Protein AF-A0A2R6F4B1-F1 (afdb_monomer_lite)

Radius of gyration: 24.66 Å; chains: 1; bounding box: 76×84×44 Å

pLDDT: mean 74.33, std 26.89, range [22.72, 98.62]

Secondary structure (DSSP, 8-state):
-EEEE--HHHHHHH--TTEEEEEE-TTTHHHHHHHHHHTT-SEEEEE-TTTTTTS-TTSEEEEEETTEEPTT-SB-S-HHHHHHTGGGTTT-EEEEE-SSHHHHHHHTTTSSEEEE--GGGHHHHHHHHHHHS-TT-EEEEEE--BTTB--HHHHHHHHHHHHHHHHHHT------S-HHHHHHHH--S-------------------------HHHH-SPPPHHHHHHHSHHHHHHHHTT-HHHHHHHTSSS-----EEEETTEEEE-----------------------------------TTSTT--TTSTTSTTHHHHHHHHHHSS--

Foldseek 3Di:
DAFEEDALQRLLVDAALLAEEAEFPLLFQLVQLLLLQQLAAQWEFEDEDCRVVPDDLPAAEEEDDLLDTDPSHPYYRFSVVCVVPSVVRHHGYYYYYYHQRVVSCVSNVRYSWYWYDFLQQLVLQLCCCQPPRPPPHYYYYYQR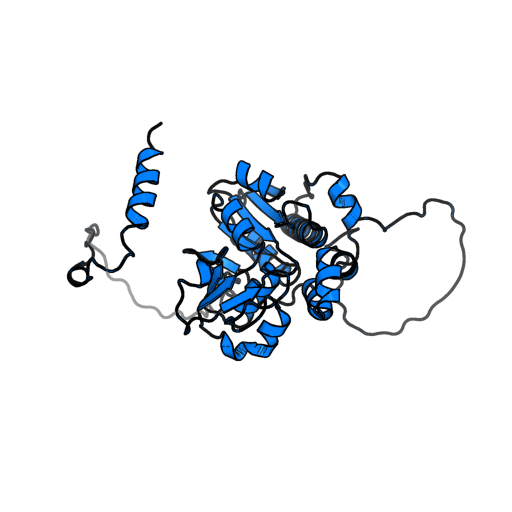ADPSHHWLLSLLRSLLSSLLNCVVVVHDDPYPDPPVSVCLFQPDDDPDPDDDDDDDDDDDDDDDDDDDPPDVRRDSTDQSLVSLCPIPSNVSNVVVVNVVRSNVSSHHHNGNFMFIDDPNITHGPGPPPDPPDPDDDDDDDDDDDDDDDDDDDDDDDDCPVVPPDDPPPPPPVVVVVVVVVVVVPPPD

Sequence (332 aa):
MDVTVRSATDAAETLTENDCAVVIDALRASATAIALLEVGAKGVIPVAGDGADRFGEDVLKVGEHHGERIAGFDLGNSPTEVRERADLFENEDVVLRTTNGTRCVERVDSAGTIVMGSLLNAKALVETCRDRLPAESRVVFVPAGRRGDRAPEDTYTAVALARRLQAALGDPVTASAPESDMAEAITDASTTTTAAPAAGATSSESPAAHGGDTSAETGDLRPAEEVFVESDTGRFLASKNWSEDVRFCAQENVFEAVPVLEDGRFVDGRPTTRSATAGADGAGGTAAESPDSTEPTEREPDTSHLDDVDPSCGCVGVWEHLSEQRSASGDR

Structure (mmCIF, N/CA/C/O backbone):
data_AF-A0A2R6F4B1-F1
#
_entry.id   AF-A0A2R6F4B1-F1
#
loop_
_atom_site.group_PDB
_atom_site.id
_atom_site.type_symbol
_atom_site.label_atom_id
_atom_site.label_alt_id
_atom_site.label_comp_id
_atom_site.label_asym_id
_atom_site.label_entity_id
_atom_site.label_seq_id
_atom_site.pdbx_PDB_ins_code
_atom_site.Cartn_x
_atom_site.Cartn_y
_atom_site.Cartn_z
_atom_site.occupancy
_atom_site.B_iso_or_equiv
_atom_site.auth_seq_id
_atom_site.auth_comp_id
_atom_site.auth_asym_id
_atom_site.auth_atom_id
_atom_site.pdbx_PDB_model_num
ATOM 1 N N . MET A 1 1 ? -11.548 3.595 18.867 1.00 87.75 1 MET A N 1
ATOM 2 C CA . MET A 1 1 ? -10.617 2.667 18.191 1.00 87.75 1 MET A CA 1
ATOM 3 C C . MET A 1 1 ? -9.263 2.829 18.841 1.00 87.75 1 MET A C 1
ATOM 5 O O . MET A 1 1 ? -8.898 3.958 19.142 1.00 87.75 1 MET A O 1
ATOM 9 N N . ASP A 1 2 ? -8.530 1.742 19.063 1.00 91.00 2 ASP A N 1
ATOM 10 C CA . ASP A 1 2 ? -7.130 1.819 19.500 1.00 91.00 2 ASP A CA 1
ATOM 11 C C . ASP A 1 2 ? -6.227 1.971 18.270 1.00 91.00 2 ASP A C 1
ATOM 13 O O . ASP A 1 2 ? -6.336 1.186 17.334 1.00 91.00 2 ASP A O 1
ATOM 17 N N . VAL A 1 3 ? -5.360 2.983 18.236 1.00 93.50 3 VAL A N 1
ATOM 18 C CA . VAL A 1 3 ? -4.510 3.282 17.074 1.00 93.50 3 VAL A CA 1
ATOM 19 C C . VAL A 1 3 ? -3.048 3.249 17.488 1.00 93.50 3 VAL A C 1
ATOM 21 O O . VAL A 1 3 ? -2.606 4.067 18.296 1.00 93.50 3 VAL A O 1
ATOM 24 N N . THR A 1 4 ? -2.278 2.332 16.899 1.00 92.88 4 THR A N 1
ATOM 25 C 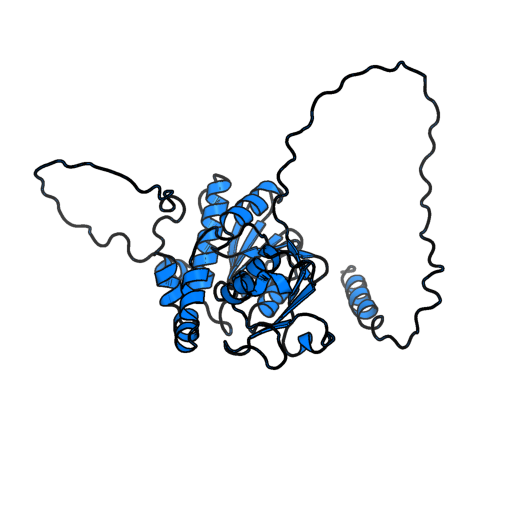CA . THR A 1 4 ? -0.862 2.131 17.238 1.00 92.88 4 THR A CA 1
ATOM 26 C C . THR A 1 4 ? 0.020 2.001 16.001 1.00 92.88 4 THR A C 1
ATOM 28 O O . THR A 1 4 ? -0.436 1.605 14.933 1.00 92.88 4 THR A O 1
ATOM 31 N N . VAL A 1 5 ? 1.307 2.318 16.155 1.00 92.75 5 VAL A N 1
ATOM 32 C CA . VAL A 1 5 ? 2.358 2.018 15.171 1.00 92.75 5 VAL A CA 1
ATOM 33 C C . VAL A 1 5 ? 3.250 0.932 15.768 1.00 92.75 5 VAL A C 1
ATOM 35 O O . VAL A 1 5 ? 3.682 1.058 16.919 1.00 92.75 5 VAL A O 1
ATOM 38 N N . ARG A 1 6 ? 3.511 -0.142 15.018 1.00 90.69 6 ARG A N 1
ATOM 39 C CA . ARG A 1 6 ? 4.325 -1.287 15.460 1.00 90.69 6 ARG A CA 1
ATOM 40 C C . ARG A 1 6 ? 5.248 -1.740 14.342 1.00 90.69 6 ARG A C 1
ATOM 42 O O . ARG A 1 6 ? 4.839 -1.755 13.188 1.00 90.69 6 ARG A O 1
ATOM 49 N N . SER A 1 7 ? 6.471 -2.150 14.676 1.00 87.00 7 SER A N 1
ATOM 50 C CA . SER A 1 7 ? 7.327 -2.807 13.684 1.00 87.00 7 SER A CA 1
ATOM 51 C C . SER A 1 7 ? 6.651 -4.083 13.170 1.00 87.00 7 SER A C 1
ATOM 53 O O . SER A 1 7 ? 5.846 -4.685 13.881 1.00 87.00 7 SER A O 1
ATOM 55 N N . ALA A 1 8 ? 6.989 -4.533 11.960 1.00 83.19 8 ALA A N 1
ATOM 56 C CA . ALA A 1 8 ? 6.414 -5.763 11.414 1.00 83.19 8 ALA A CA 1
ATOM 57 C C . ALA A 1 8 ? 6.683 -7.002 12.291 1.00 83.19 8 ALA A C 1
ATOM 59 O O . ALA A 1 8 ? 5.872 -7.922 12.312 1.00 83.19 8 ALA A O 1
ATOM 60 N N . THR A 1 9 ? 7.794 -7.021 13.035 1.00 83.50 9 THR A N 1
ATOM 61 C CA . THR A 1 9 ? 8.100 -8.086 14.001 1.00 83.50 9 THR A CA 1
ATOM 62 C C . THR A 1 9 ? 7.182 -8.012 15.222 1.00 83.50 9 THR A C 1
ATOM 64 O O . THR A 1 9 ? 6.566 -9.012 15.568 1.00 83.50 9 THR A O 1
ATOM 67 N N . ASP A 1 10 ? 7.026 -6.834 15.835 1.00 85.25 10 ASP A N 1
ATOM 68 C CA . ASP A 1 10 ? 6.166 -6.674 17.022 1.00 85.25 10 ASP A CA 1
ATOM 69 C C . ASP A 1 10 ? 4.676 -6.846 16.678 1.00 85.25 10 ASP A C 1
ATOM 71 O O . ASP A 1 10 ? 3.871 -7.297 17.496 1.00 85.25 10 ASP A O 1
ATOM 75 N N . ALA A 1 11 ? 4.283 -6.459 15.462 1.00 85.31 11 ALA A N 1
ATOM 76 C CA . ALA A 1 11 ? 2.929 -6.647 14.962 1.00 85.31 11 ALA A CA 1
ATOM 77 C C . ALA A 1 11 ? 2.597 -8.143 14.846 1.00 85.31 11 ALA A C 1
ATOM 79 O O . ALA A 1 11 ? 1.562 -8.565 15.355 1.00 85.31 11 ALA A O 1
ATOM 80 N N . ALA A 1 12 ? 3.501 -8.950 14.279 1.00 85.31 12 ALA A N 1
ATOM 81 C CA . ALA A 1 12 ? 3.310 -10.394 14.124 1.0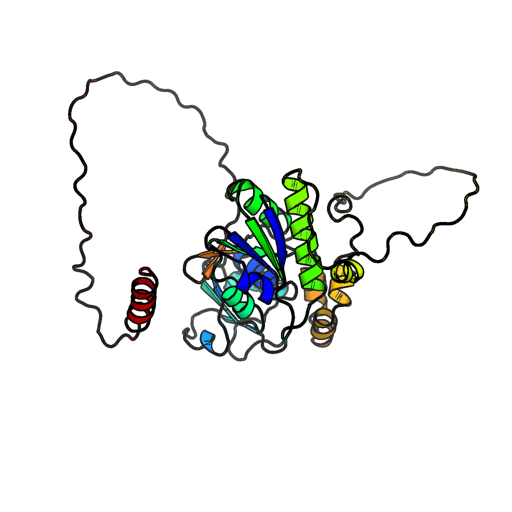0 85.31 12 ALA A CA 1
ATOM 82 C C . ALA A 1 12 ? 3.068 -11.129 15.456 1.00 85.31 12 ALA A C 1
ATOM 84 O O . ALA A 1 12 ? 2.374 -12.137 15.490 1.00 85.31 12 ALA A O 1
ATOM 85 N N . GLU A 1 13 ? 3.614 -10.623 16.564 1.00 87.38 13 GLU A N 1
ATOM 86 C CA . GLU A 1 13 ? 3.442 -11.227 17.892 1.00 87.38 13 GLU A CA 1
ATOM 87 C C . GLU A 1 13 ? 2.149 -10.798 18.606 1.00 87.38 13 GLU A C 1
ATOM 89 O O . GLU A 1 13 ? 1.781 -11.392 19.620 1.00 87.38 13 GLU A O 1
ATOM 94 N N . THR A 1 14 ? 1.473 -9.747 18.127 1.00 89.56 14 THR A N 1
ATOM 95 C CA . THR A 1 14 ? 0.367 -9.100 18.860 1.00 89.56 14 THR A CA 1
ATOM 96 C C . THR A 1 14 ? -0.923 -8.937 18.067 1.00 89.56 14 THR A C 1
ATOM 98 O O . THR A 1 14 ? -1.927 -8.536 18.658 1.00 89.56 14 THR A O 1
ATOM 101 N N . LEU A 1 15 ? -0.902 -9.171 16.755 1.00 93.69 15 LEU A N 1
ATOM 102 C CA . LEU A 1 15 ? -2.085 -9.102 15.904 1.00 93.69 15 LEU A CA 1
ATOM 103 C C . LEU A 1 15 ? -2.985 -10.324 16.101 1.00 93.69 15 LEU A C 1
ATOM 105 O O . LEU A 1 15 ? -2.524 -11.443 16.308 1.00 93.69 15 LEU A O 1
ATOM 109 N N . THR A 1 16 ? -4.284 -10.084 16.008 1.00 93.50 16 THR A N 1
ATOM 110 C CA . THR A 1 16 ? -5.353 -11.073 16.119 1.00 93.50 16 THR A CA 1
ATOM 111 C C . THR A 1 16 ? -6.400 -10.839 15.037 1.00 93.50 16 THR A C 1
ATOM 113 O O . THR A 1 16 ? -6.464 -9.770 14.431 1.00 93.50 16 THR A O 1
ATOM 116 N N . GLU A 1 17 ? -7.297 -11.804 14.853 1.00 93.00 17 GLU A N 1
ATOM 117 C CA . GLU A 1 17 ? -8.382 -11.749 13.865 1.00 93.00 17 GLU A CA 1
ATOM 118 C C . GLU A 1 17 ? -9.387 -10.599 14.083 1.00 93.00 17 GLU A C 1
ATOM 120 O O . GLU A 1 17 ? -10.247 -10.358 13.243 1.00 93.00 17 GLU A O 1
ATOM 125 N N . ASN A 1 18 ? -9.285 -9.868 15.197 1.00 91.38 18 ASN A N 1
ATOM 126 C CA . ASN A 1 18 ? -10.104 -8.688 15.491 1.00 91.38 18 ASN A CA 1
ATOM 127 C C . ASN A 1 18 ? -9.399 -7.362 15.148 1.00 91.38 18 ASN A C 1
ATOM 129 O O . ASN A 1 18 ? -9.999 -6.294 15.273 1.00 91.38 18 ASN A O 1
ATOM 133 N N . ASP A 1 19 ? -8.127 -7.417 14.748 1.00 95.69 19 ASP A N 1
ATOM 134 C CA . ASP A 1 19 ? -7.313 -6.247 14.443 1.00 95.69 19 ASP A CA 1
ATOM 135 C C . ASP A 1 19 ? -7.344 -5.903 12.945 1.00 95.69 19 ASP A C 1
ATOM 137 O O . ASP A 1 19 ? -7.466 -6.771 12.075 1.00 95.69 19 ASP A O 1
ATOM 141 N N . CYS A 1 20 ? -7.162 -4.616 12.647 1.00 96.94 20 CYS A N 1
ATOM 142 C CA . CYS A 1 20 ? -6.880 -4.117 11.306 1.00 96.94 20 CYS A CA 1
ATOM 143 C C . CYS A 1 20 ? -5.396 -3.749 11.192 1.00 96.94 20 CYS A C 1
ATOM 145 O O . CYS A 1 20 ? -4.914 -2.864 11.903 1.00 96.94 20 CYS A O 1
ATOM 147 N N . ALA A 1 21 ? -4.670 -4.403 10.289 1.00 97.12 21 ALA A N 1
ATOM 148 C CA . ALA A 1 21 ? -3.283 -4.093 9.975 1.00 97.12 21 ALA A CA 1
ATOM 149 C C . ALA A 1 21 ? -3.190 -3.214 8.721 1.00 97.12 21 ALA A C 1
ATOM 151 O O . ALA A 1 21 ? -3.665 -3.583 7.648 1.00 97.12 21 ALA A O 1
ATOM 152 N N . VAL A 1 22 ? -2.527 -2.064 8.841 1.00 97.38 22 VAL A N 1
ATOM 153 C CA . VAL A 1 22 ? -2.216 -1.166 7.723 1.00 97.38 22 VAL A CA 1
ATOM 154 C C . VAL A 1 22 ? -0.748 -1.361 7.346 1.00 97.38 22 VAL A C 1
ATOM 156 O O . VAL A 1 22 ? 0.145 -0.866 8.033 1.00 97.38 22 VAL A O 1
ATOM 159 N N . VAL A 1 23 ? -0.495 -2.075 6.254 1.00 95.88 23 VAL A N 1
ATOM 160 C CA . VAL A 1 23 ? 0.844 -2.345 5.710 1.00 95.88 23 VAL A CA 1
ATOM 161 C C . VAL A 1 23 ? 1.381 -1.123 4.969 1.00 95.88 23 VAL A C 1
ATOM 163 O O . VAL A 1 23 ? 0.694 -0.564 4.111 1.00 95.88 23 VAL A O 1
ATOM 166 N N . ILE A 1 24 ? 2.621 -0.728 5.278 1.00 95.69 24 ILE A N 1
ATOM 167 C CA . ILE A 1 24 ? 3.263 0.466 4.716 1.00 95.69 24 ILE A CA 1
ATOM 168 C C . ILE A 1 24 ? 4.674 0.137 4.231 1.00 95.69 24 ILE A C 1
ATOM 170 O O . ILE A 1 24 ? 5.593 -0.030 5.023 1.00 95.69 24 ILE A O 1
ATOM 174 N N . ASP A 1 25 ? 4.837 0.108 2.916 1.00 94.31 25 ASP A N 1
ATOM 175 C CA . ASP A 1 25 ? 6.105 0.093 2.185 1.00 94.31 25 ASP A CA 1
ATOM 176 C C . ASP A 1 25 ? 6.058 1.301 1.236 1.00 94.31 25 ASP A C 1
ATOM 178 O O . ASP A 1 25 ? 5.550 1.228 0.107 1.00 94.31 25 ASP A O 1
ATOM 182 N N . ALA A 1 26 ? 6.461 2.459 1.763 1.00 95.25 26 ALA A N 1
ATOM 183 C CA . ALA A 1 26 ? 6.265 3.760 1.134 1.00 95.25 26 ALA A CA 1
ATOM 184 C C . ALA A 1 26 ? 7.093 3.902 -0.153 1.00 95.25 26 ALA A C 1
ATOM 186 O O . ALA A 1 26 ? 6.645 4.538 -1.108 1.00 95.25 26 ALA A O 1
ATOM 187 N N . LEU A 1 27 ? 8.269 3.265 -0.199 1.00 94.38 27 LEU A N 1
ATOM 188 C CA . LEU A 1 27 ? 9.177 3.224 -1.346 1.00 94.38 27 LEU A CA 1
ATOM 189 C C . LEU A 1 27 ? 9.504 1.765 -1.722 1.00 94.38 27 LEU A C 1
ATOM 191 O O . LEU A 1 27 ? 10.538 1.220 -1.342 1.00 94.38 27 LEU A O 1
ATOM 195 N N . ARG A 1 28 ? 8.694 1.093 -2.546 1.00 93.75 28 ARG A N 1
ATOM 196 C CA . ARG A 1 28 ? 7.570 1.608 -3.364 1.00 93.75 28 ARG A CA 1
ATOM 197 C C . ARG A 1 28 ? 6.355 0.674 -3.376 1.00 93.75 28 ARG A C 1
ATOM 199 O O . ARG A 1 28 ? 5.419 0.922 -4.135 1.00 93.75 28 ARG A O 1
ATOM 206 N N . ALA A 1 29 ? 6.374 -0.436 -2.635 1.00 94.50 29 ALA A N 1
ATOM 207 C CA . ALA A 1 29 ? 5.424 -1.521 -2.891 1.00 94.50 29 ALA A CA 1
ATOM 208 C C . ALA A 1 29 ? 3.968 -1.112 -2.620 1.00 94.50 29 ALA A C 1
ATOM 210 O O . ALA A 1 29 ? 3.104 -1.382 -3.454 1.00 94.50 29 ALA A O 1
ATOM 211 N N . SER A 1 30 ? 3.695 -0.407 -1.516 1.00 96.06 30 SER A N 1
ATOM 212 C CA . SER A 1 30 ? 2.339 0.063 -1.210 1.00 96.06 30 SER A CA 1
ATOM 213 C C . SER A 1 30 ? 1.879 1.112 -2.217 1.00 96.06 30 SER A C 1
ATOM 215 O O . SER A 1 30 ? 0.775 1.004 -2.742 1.00 96.06 30 SER A O 1
ATOM 217 N N . ALA A 1 31 ? 2.743 2.069 -2.570 1.00 97.38 31 ALA A N 1
ATOM 218 C CA . ALA A 1 31 ? 2.442 3.078 -3.587 1.00 97.38 31 ALA A CA 1
ATOM 219 C C . ALA A 1 31 ? 2.083 2.452 -4.948 1.00 97.38 31 ALA A C 1
ATOM 221 O O . ALA A 1 31 ? 1.136 2.887 -5.600 1.00 97.38 31 ALA A O 1
ATOM 222 N N . THR A 1 32 ? 2.807 1.408 -5.357 1.00 97.75 32 THR A N 1
ATOM 223 C CA . THR A 1 32 ? 2.572 0.702 -6.626 1.00 97.75 32 THR A CA 1
ATOM 224 C C . THR A 1 32 ? 1.279 -0.110 -6.593 1.00 97.75 32 THR A C 1
ATOM 226 O O . THR A 1 32 ? 0.503 -0.044 -7.541 1.00 97.75 32 THR A O 1
ATOM 229 N N . ALA A 1 33 ? 0.993 -0.825 -5.499 1.00 97.38 33 ALA A N 1
ATOM 230 C CA . ALA A 1 33 ? -0.266 -1.558 -5.345 1.00 97.38 33 ALA A CA 1
ATOM 231 C C . ALA A 1 33 ? -1.489 -0.625 -5.379 1.00 97.38 33 ALA A C 1
ATOM 233 O O . ALA A 1 33 ? -2.476 -0.922 -6.048 1.00 97.38 33 ALA A O 1
ATOM 234 N N . ILE A 1 34 ? -1.399 0.528 -4.705 1.00 98.31 34 ILE A N 1
ATOM 235 C CA . ILE A 1 34 ? -2.437 1.566 -4.738 1.00 98.31 34 ILE A CA 1
ATOM 236 C C . ILE A 1 34 ? -2.606 2.098 -6.165 1.00 98.31 34 ILE A C 1
ATOM 238 O O . ILE A 1 34 ? -3.731 2.181 -6.645 1.00 98.31 34 ILE A O 1
ATOM 242 N N . ALA A 1 35 ? -1.508 2.411 -6.862 1.00 98.56 35 ALA A N 1
ATOM 243 C CA . ALA A 1 35 ? -1.559 2.900 -8.238 1.00 98.56 35 ALA A CA 1
ATOM 244 C C . ALA A 1 35 ? -2.226 1.897 -9.192 1.00 98.56 35 ALA A C 1
ATOM 246 O O . ALA A 1 35 ? -3.014 2.313 -10.034 1.00 98.56 35 ALA A O 1
ATOM 247 N N . LEU A 1 36 ? -1.945 0.595 -9.046 1.00 98.56 36 LEU A N 1
ATOM 248 C CA . LEU A 1 36 ? -2.549 -0.465 -9.862 1.00 98.56 36 LEU A CA 1
ATOM 249 C C . LEU A 1 36 ? -4.073 -0.498 -9.705 1.00 98.56 36 LEU A C 1
ATOM 251 O O . LEU A 1 36 ? -4.796 -0.509 -10.697 1.00 98.56 36 LEU A O 1
ATOM 255 N N . LEU A 1 37 ? -4.565 -0.467 -8.466 1.00 98.50 37 LEU A N 1
ATOM 256 C CA . LEU A 1 37 ? -6.005 -0.424 -8.205 1.00 98.50 37 LEU A CA 1
ATOM 257 C C . LEU A 1 37 ? -6.629 0.909 -8.637 1.00 98.50 37 LEU A C 1
ATOM 259 O O . LEU A 1 37 ? -7.748 0.927 -9.143 1.00 98.50 37 LEU A O 1
ATOM 263 N N . GLU A 1 38 ? -5.903 2.020 -8.502 1.00 98.38 38 GLU A N 1
ATOM 264 C CA . GLU A 1 38 ? -6.375 3.329 -8.956 1.00 98.38 38 GLU A CA 1
ATOM 265 C C . GLU A 1 38 ? -6.648 3.344 -10.464 1.00 98.38 38 GLU A C 1
ATOM 267 O O . GLU A 1 38 ? -7.681 3.859 -10.886 1.00 98.38 38 GLU A O 1
ATOM 272 N N . VAL A 1 39 ? -5.755 2.757 -11.269 1.00 98.19 39 VAL A N 1
ATOM 273 C CA . VAL A 1 39 ? -5.914 2.686 -12.733 1.00 98.19 39 VAL A CA 1
ATOM 274 C C . VAL A 1 39 ? -6.897 1.601 -13.191 1.00 98.19 39 VAL A C 1
ATOM 276 O O . VAL A 1 39 ? -7.088 1.425 -14.390 1.00 98.19 39 VAL A O 1
ATOM 279 N N . GLY A 1 40 ? -7.550 0.902 -12.258 1.00 97.69 40 GLY A N 1
ATOM 280 C CA . GLY A 1 40 ? -8.629 -0.037 -12.557 1.00 97.69 40 GLY A CA 1
ATOM 281 C C . GLY A 1 40 ? -8.224 -1.508 -12.607 1.00 97.69 40 GLY A C 1
ATOM 282 O O . GLY A 1 40 ? -8.990 -2.300 -13.156 1.00 97.69 40 GLY A O 1
ATOM 283 N N . ALA A 1 41 ? -7.076 -1.901 -12.038 1.00 98.31 41 ALA A N 1
ATOM 284 C CA . ALA A 1 41 ? -6.771 -3.319 -11.841 1.00 98.31 41 ALA A CA 1
ATOM 285 C C . ALA A 1 41 ? -7.883 -4.007 -11.044 1.00 98.31 41 ALA A C 1
ATOM 287 O O . ALA A 1 41 ? -8.342 -3.507 -10.015 1.00 98.31 41 ALA A O 1
ATOM 288 N N . LYS A 1 42 ? -8.297 -5.189 -11.506 1.00 97.50 42 LYS A N 1
ATOM 289 C CA . LYS A 1 42 ? -9.313 -6.012 -10.838 1.00 97.50 42 LYS A CA 1
ATOM 290 C C . LYS A 1 42 ? -8.814 -6.544 -9.496 1.00 97.50 42 LYS A C 1
ATOM 292 O O . LYS A 1 42 ? -9.610 -6.754 -8.581 1.00 97.50 42 LYS A O 1
ATOM 297 N N . GLY A 1 43 ? -7.513 -6.785 -9.386 1.00 97.50 43 GLY A N 1
ATOM 298 C CA . GLY A 1 43 ? -6.878 -7.208 -8.150 1.00 97.50 43 GLY A CA 1
ATOM 299 C C . GLY A 1 43 ? -5.361 -7.239 -8.266 1.00 97.50 43 GLY A C 1
ATOM 300 O O . GLY A 1 43 ? -4.808 -7.395 -9.352 1.00 97.50 43 GLY A O 1
ATOM 301 N N . VAL A 1 44 ? -4.681 -7.102 -7.131 1.00 97.50 44 VAL A N 1
ATOM 302 C CA . VAL A 1 44 ? -3.220 -7.170 -7.033 1.00 97.50 44 VAL A CA 1
ATOM 303 C C . VAL A 1 44 ? -2.835 -8.360 -6.165 1.00 97.50 44 VAL A C 1
ATOM 305 O O . VAL A 1 44 ? -3.135 -8.394 -4.976 1.00 97.50 44 VAL A O 1
ATOM 308 N N . ILE A 1 45 ? -2.161 -9.345 -6.747 1.00 95.31 45 ILE A N 1
ATOM 309 C CA . ILE A 1 45 ? -1.781 -10.597 -6.093 1.00 95.31 45 ILE A CA 1
ATOM 310 C C . ILE A 1 45 ? -0.335 -10.468 -5.595 1.00 95.31 45 ILE A C 1
ATOM 312 O O . ILE A 1 45 ? 0.593 -10.518 -6.410 1.00 95.31 45 ILE A O 1
ATOM 316 N N . PRO A 1 46 ? -0.096 -10.298 -4.283 1.00 93.56 46 PRO A N 1
ATOM 317 C CA . PRO A 1 46 ? 1.256 -10.207 -3.750 1.00 93.56 46 PRO A CA 1
ATOM 318 C C . PRO A 1 46 ? 1.930 -11.588 -3.768 1.00 93.56 46 PRO A C 1
ATOM 320 O O . PRO A 1 46 ? 1.374 -12.576 -3.290 1.00 93.56 46 PRO A O 1
ATOM 323 N N . VAL A 1 47 ? 3.154 -11.677 -4.295 1.00 90.69 47 VAL A N 1
ATOM 324 C CA . VAL A 1 47 ? 3.916 -12.940 -4.343 1.00 90.69 47 VAL A CA 1
ATOM 325 C C . VAL A 1 47 ? 5.349 -12.766 -3.853 1.00 90.69 47 VAL A C 1
ATOM 327 O O . VAL A 1 47 ? 5.984 -11.739 -4.087 1.00 90.69 47 VAL A O 1
ATOM 330 N N . ALA A 1 48 ? 5.872 -13.761 -3.138 1.00 85.25 48 ALA A N 1
ATOM 331 C CA . ALA A 1 48 ? 7.236 -13.767 -2.617 1.00 85.25 48 ALA A CA 1
ATOM 332 C C . ALA A 1 48 ? 8.161 -14.585 -3.526 1.00 85.25 48 ALA A C 1
ATOM 334 O O . ALA A 1 48 ? 7.722 -15.536 -4.166 1.00 85.25 48 ALA A O 1
ATOM 335 N N . GLY A 1 49 ? 9.453 -14.243 -3.546 1.00 82.50 49 GLY A N 1
ATOM 336 C CA . GLY A 1 49 ? 10.484 -15.074 -4.176 1.00 82.50 49 GLY A CA 1
ATOM 337 C C . GLY A 1 49 ? 10.256 -15.315 -5.672 1.00 82.50 49 GLY A C 1
ATOM 338 O O . GLY A 1 49 ? 10.218 -14.360 -6.453 1.00 82.50 49 GLY A O 1
ATOM 339 N N . ASP A 1 50 ? 10.163 -16.589 -6.035 1.00 82.12 50 ASP A N 1
ATOM 340 C CA . ASP A 1 50 ? 9.848 -17.153 -7.355 1.00 82.12 50 ASP A CA 1
ATOM 341 C C . ASP A 1 50 ? 8.342 -17.424 -7.537 1.00 82.12 50 ASP A C 1
ATOM 343 O O . ASP A 1 50 ? 7.904 -17.930 -8.563 1.00 82.12 50 ASP A O 1
ATOM 347 N N . GLY A 1 51 ? 7.504 -17.023 -6.580 1.00 83.50 51 GLY A N 1
ATOM 348 C CA . GLY A 1 51 ? 6.062 -17.245 -6.613 1.00 83.50 51 GLY A CA 1
ATOM 349 C C . GLY A 1 51 ? 5.321 -16.541 -7.753 1.00 83.50 51 GLY A C 1
ATOM 350 O O . GLY A 1 51 ? 4.111 -16.716 -7.849 1.00 83.50 51 GLY A O 1
ATOM 351 N N . ALA A 1 52 ? 5.987 -15.751 -8.596 1.00 88.06 52 ALA A N 1
ATOM 352 C CA . ALA A 1 52 ? 5.417 -15.247 -9.845 1.00 88.06 52 ALA A CA 1
ATOM 353 C C . ALA A 1 52 ? 5.447 -16.300 -10.971 1.00 88.06 52 ALA A C 1
ATOM 355 O O . ALA A 1 52 ? 4.616 -16.243 -11.873 1.00 88.06 52 ALA A O 1
ATOM 356 N N . ASP A 1 53 ? 6.339 -17.291 -10.886 1.00 88.12 53 ASP A N 1
ATOM 357 C CA . ASP A 1 53 ? 6.578 -18.297 -11.931 1.00 88.12 53 ASP A CA 1
ATOM 358 C C . ASP A 1 53 ? 5.430 -19.315 -12.041 1.00 88.12 53 ASP A C 1
ATOM 360 O O . ASP A 1 53 ? 5.309 -20.029 -13.034 1.00 88.12 53 ASP A O 1
ATOM 364 N N . ARG A 1 54 ? 4.543 -19.367 -11.035 1.00 91.31 54 ARG A N 1
ATOM 365 C CA . ARG A 1 54 ? 3.308 -20.173 -11.071 1.00 91.31 54 ARG A CA 1
ATOM 366 C C . ARG A 1 54 ? 2.214 -19.578 -11.962 1.00 91.31 54 ARG A C 1
ATOM 368 O O . ARG A 1 54 ? 1.207 -20.241 -12.192 1.00 91.31 54 ARG A O 1
ATOM 375 N N . PHE A 1 55 ? 2.372 -18.332 -12.406 1.00 92.38 55 PHE A N 1
ATOM 376 C CA . PHE A 1 55 ? 1.408 -17.650 -13.263 1.00 92.38 55 PHE A CA 1
ATOM 377 C C . PHE A 1 55 ? 1.854 -17.736 -14.722 1.00 92.38 55 PHE A C 1
ATOM 379 O O . PHE A 1 55 ? 3.031 -17.553 -15.030 1.00 92.38 55 PHE A O 1
ATOM 386 N N . GLY A 1 56 ? 0.900 -17.993 -15.621 1.00 90.06 56 GLY A N 1
ATOM 387 C CA . GLY A 1 56 ? 1.155 -18.052 -17.062 1.00 90.06 56 GLY A CA 1
ATOM 388 C C . GLY A 1 56 ? 1.705 -16.736 -17.619 1.00 90.06 56 GLY A C 1
ATOM 389 O O . GLY A 1 56 ? 1.620 -15.687 -16.976 1.00 90.06 56 GLY A O 1
ATOM 390 N N . GLU A 1 57 ? 2.277 -16.782 -18.821 1.00 87.44 57 GLU A N 1
ATOM 391 C CA . GLU A 1 57 ? 2.837 -15.596 -19.490 1.00 87.44 57 GLU A CA 1
ATOM 392 C C . GLU A 1 57 ? 1.777 -14.519 -19.766 1.00 87.44 57 GLU A C 1
ATOM 394 O O . GLU A 1 57 ? 2.108 -13.341 -19.728 1.00 87.44 57 GLU A O 1
ATOM 399 N N . ASP A 1 58 ? 0.511 -14.913 -19.928 1.00 88.94 58 ASP A N 1
ATOM 400 C CA . ASP A 1 58 ? -0.620 -14.010 -20.191 1.00 88.94 58 ASP A CA 1
ATOM 401 C C . ASP A 1 58 ? -1.076 -13.196 -18.964 1.00 88.94 58 ASP A C 1
ATOM 403 O O . ASP A 1 58 ? -1.914 -12.309 -19.090 1.00 88.94 58 ASP A O 1
ATOM 407 N N . VAL A 1 59 ? -0.553 -13.491 -17.767 1.00 94.56 59 VAL A N 1
ATOM 408 C CA . VAL A 1 59 ? -0.862 -12.733 -16.545 1.00 94.56 59 VAL A CA 1
ATOM 409 C C . VAL A 1 59 ? 0.140 -11.599 -16.385 1.00 94.56 59 VAL A C 1
ATOM 411 O O . VAL A 1 59 ? 1.350 -11.859 -16.362 1.00 94.56 59 VAL A O 1
ATOM 414 N N . LEU A 1 60 ? -0.368 -10.379 -16.186 1.00 97.62 60 LEU A N 1
ATOM 415 C CA . LEU A 1 60 ? 0.446 -9.188 -15.957 1.00 97.62 60 LEU A CA 1
ATOM 416 C C . LEU A 1 60 ? 1.275 -9.316 -14.679 1.00 97.62 60 LEU A C 1
ATOM 418 O O . LEU A 1 60 ? 0.768 -9.653 -13.605 1.00 97.62 60 LEU A O 1
ATOM 422 N N . LYS A 1 61 ? 2.566 -9.010 -14.790 1.00 97.44 61 LYS A N 1
ATOM 423 C CA . LYS A 1 61 ? 3.541 -9.086 -13.702 1.00 97.44 61 LYS A CA 1
ATOM 424 C C . LYS A 1 61 ? 4.230 -7.742 -13.529 1.00 97.44 61 LYS A C 1
ATOM 426 O O . LYS A 1 61 ? 4.887 -7.224 -14.430 1.00 97.44 61 LYS A O 1
ATOM 431 N N . VAL A 1 62 ? 4.129 -7.204 -12.323 1.00 97.12 62 VAL A N 1
ATOM 432 C CA . VAL A 1 62 ? 4.751 -5.949 -11.904 1.00 97.12 62 VAL A CA 1
ATOM 433 C C . VAL A 1 62 ? 5.670 -6.253 -10.734 1.00 97.12 62 VAL A C 1
ATOM 435 O O . VAL A 1 62 ? 5.316 -7.003 -9.823 1.00 97.12 62 VAL A O 1
ATOM 438 N N . GLY A 1 63 ? 6.896 -5.740 -10.748 1.00 94.56 63 GLY A N 1
ATOM 439 C CA . GLY A 1 63 ? 7.798 -6.091 -9.662 1.00 94.56 63 GLY A CA 1
ATOM 440 C C . GLY A 1 63 ? 9.249 -5.718 -9.829 1.00 94.56 63 GLY A C 1
ATOM 441 O O . GLY A 1 63 ? 9.719 -5.308 -10.890 1.00 94.56 63 GLY A O 1
ATOM 442 N N . GLU A 1 64 ? 9.976 -5.884 -8.731 1.00 93.00 64 GLU A N 1
ATOM 443 C CA . GLU A 1 64 ? 11.390 -5.558 -8.659 1.00 93.00 64 GLU A CA 1
ATOM 444 C C . GLU A 1 64 ? 12.216 -6.615 -7.930 1.00 93.00 64 GLU A C 1
ATOM 446 O O . GLU A 1 64 ? 11.735 -7.362 -7.069 1.00 93.00 64 GLU A O 1
ATOM 451 N N . HIS A 1 65 ? 13.499 -6.642 -8.274 1.00 89.94 65 HIS A N 1
ATOM 452 C CA . HIS A 1 65 ? 14.543 -7.249 -7.470 1.00 89.94 65 HIS A CA 1
ATOM 453 C C . HIS A 1 65 ? 15.727 -6.283 -7.381 1.00 89.94 65 HIS A C 1
ATOM 455 O O . HIS A 1 65 ? 16.396 -6.011 -8.376 1.00 89.94 65 HIS A O 1
ATOM 461 N N . HIS A 1 66 ? 15.993 -5.770 -6.177 1.00 85.44 66 HIS A N 1
ATOM 462 C CA . HIS A 1 66 ? 17.033 -4.765 -5.922 1.00 85.44 66 HIS A CA 1
ATOM 463 C C . HIS A 1 66 ? 16.846 -3.453 -6.705 1.00 85.44 66 HIS A C 1
ATOM 465 O O . HIS A 1 66 ? 17.811 -2.868 -7.197 1.00 85.44 66 HIS A O 1
ATOM 471 N N . GLY A 1 67 ? 15.608 -2.969 -6.784 1.00 84.38 67 GLY A N 1
ATOM 472 C CA . GLY A 1 67 ? 15.237 -1.708 -7.428 1.00 84.38 67 GLY A CA 1
ATOM 473 C C . GLY A 1 67 ? 15.138 -1.775 -8.952 1.00 84.38 67 GLY A C 1
ATOM 474 O O . GLY A 1 67 ? 14.771 -0.777 -9.566 1.00 84.38 67 GLY A O 1
ATOM 475 N N . GLU A 1 68 ? 15.435 -2.928 -9.549 1.00 88.81 68 GLU A N 1
ATOM 476 C CA . GLU A 1 68 ? 15.378 -3.165 -10.992 1.00 88.81 68 GLU A CA 1
ATOM 477 C C . GLU A 1 68 ? 14.160 -4.014 -11.345 1.00 88.81 68 GLU A C 1
ATOM 479 O O . GLU A 1 68 ? 13.792 -4.918 -10.589 1.00 88.81 68 GLU A O 1
ATOM 484 N N . ARG A 1 69 ? 13.570 -3.769 -12.519 1.00 94.81 69 ARG A N 1
ATOM 485 C CA . ARG A 1 69 ? 12.502 -4.618 -13.058 1.00 94.81 69 ARG A CA 1
ATOM 486 C C . ARG A 1 69 ? 13.007 -6.049 -13.258 1.00 94.81 69 ARG A C 1
ATOM 488 O O . ARG A 1 69 ? 14.109 -6.267 -13.764 1.00 94.81 69 ARG A O 1
ATOM 495 N N . ILE A 1 70 ? 12.181 -7.024 -12.894 1.00 94.12 70 ILE A N 1
ATOM 496 C CA . ILE A 1 70 ? 12.485 -8.446 -13.083 1.00 94.12 70 ILE A CA 1
ATOM 497 C C . ILE A 1 70 ? 12.395 -8.799 -14.575 1.00 94.12 70 ILE A C 1
ATOM 499 O O . ILE A 1 70 ? 11.519 -8.323 -15.294 1.00 94.12 70 ILE A O 1
ATOM 503 N N . ALA A 1 71 ? 13.320 -9.620 -15.073 1.00 92.88 71 ALA A N 1
ATOM 504 C CA . ALA A 1 71 ? 13.275 -10.069 -16.462 1.00 92.88 71 ALA A CA 1
ATOM 505 C C . ALA A 1 71 ? 11.987 -10.870 -16.728 1.00 92.88 71 ALA A C 1
ATOM 507 O O . ALA A 1 71 ? 11.652 -11.764 -15.959 1.00 92.88 71 ALA A O 1
ATOM 508 N N . GLY A 1 72 ? 11.283 -10.544 -17.815 1.00 92.69 72 GLY A N 1
ATOM 509 C CA . GLY A 1 72 ? 9.995 -11.161 -18.158 1.00 92.69 72 GLY A CA 1
ATOM 510 C C . GLY A 1 72 ? 8.775 -10.527 -17.480 1.00 92.69 72 GLY A C 1
ATOM 511 O O . GLY A 1 72 ? 7.665 -10.967 -17.741 1.00 92.69 72 GLY A O 1
ATOM 512 N N . PHE A 1 73 ? 8.961 -9.504 -16.639 1.00 96.19 73 PHE A N 1
ATOM 513 C CA . PHE A 1 73 ? 7.858 -8.727 -16.072 1.00 96.19 73 PHE A CA 1
ATOM 514 C C . PHE A 1 73 ? 7.502 -7.547 -16.979 1.00 96.19 73 PHE A C 1
ATOM 516 O O . PHE A 1 73 ? 8.378 -6.966 -17.631 1.00 96.19 73 PHE A O 1
ATOM 523 N N . ASP A 1 74 ? 6.230 -7.159 -16.961 1.00 97.25 74 ASP A N 1
ATOM 524 C CA . ASP A 1 74 ? 5.691 -6.064 -17.761 1.00 97.25 74 ASP A CA 1
ATOM 525 C C . ASP A 1 74 ? 6.257 -4.718 -17.299 1.00 97.25 74 ASP A C 1
ATOM 527 O O . ASP A 1 74 ? 6.861 -3.993 -18.098 1.00 97.25 74 ASP A O 1
ATOM 531 N N . LEU A 1 75 ? 6.171 -4.420 -15.995 1.00 97.12 75 LEU A N 1
ATOM 532 C CA . LEU A 1 75 ? 6.680 -3.183 -15.380 1.00 97.12 75 LEU A CA 1
ATOM 533 C C . LEU A 1 75 ? 7.531 -3.430 -14.127 1.00 97.12 75 LEU A C 1
ATOM 535 O O . LEU A 1 75 ? 7.511 -4.506 -13.522 1.00 97.12 75 LEU A O 1
ATOM 539 N N . GLY A 1 76 ? 8.303 -2.406 -13.749 1.00 96.00 76 GLY A N 1
ATOM 540 C CA . GLY A 1 76 ? 9.004 -2.360 -12.469 1.00 96.00 76 GLY A CA 1
ATOM 541 C C . GLY A 1 76 ? 8.064 -2.034 -11.304 1.00 96.00 76 GLY A C 1
ATOM 542 O O . GLY A 1 76 ? 6.864 -1.871 -11.473 1.00 96.00 76 GLY A O 1
ATOM 543 N N . ASN A 1 77 ? 8.608 -1.885 -10.097 1.00 95.81 77 ASN A N 1
ATOM 544 C CA . ASN A 1 77 ? 7.844 -1.447 -8.919 1.00 95.81 77 ASN A CA 1
ATOM 545 C C . ASN A 1 77 ? 7.709 0.092 -8.867 1.00 95.81 77 ASN A C 1
ATOM 547 O O . ASN A 1 77 ? 8.118 0.700 -7.879 1.00 95.81 77 ASN A O 1
ATOM 551 N N . SER A 1 78 ? 7.262 0.718 -9.962 1.00 97.25 78 SER A N 1
ATOM 552 C CA . SER A 1 78 ? 7.130 2.175 -10.094 1.00 97.25 78 SER A CA 1
ATOM 553 C C . SER A 1 78 ? 5.657 2.591 -10.189 1.00 97.25 78 SER A C 1
ATOM 555 O O . SER A 1 78 ? 4.981 2.219 -11.151 1.00 97.25 78 SER A O 1
ATOM 557 N N . PRO A 1 79 ? 5.137 3.396 -9.243 1.00 97.62 79 PRO A N 1
ATOM 558 C CA . PRO A 1 79 ? 3.763 3.884 -9.321 1.00 97.62 79 PRO A CA 1
ATOM 559 C C . PRO A 1 79 ? 3.556 4.893 -10.460 1.00 97.62 79 PRO A C 1
ATOM 561 O O . PRO A 1 79 ? 2.439 5.013 -10.960 1.00 97.62 79 PRO A O 1
ATOM 564 N N . THR A 1 80 ? 4.599 5.615 -10.887 1.00 97.88 80 THR A N 1
ATOM 565 C CA . THR A 1 80 ? 4.495 6.543 -12.024 1.00 97.88 80 THR A CA 1
ATOM 566 C C . THR A 1 80 ? 4.424 5.778 -13.345 1.00 97.88 80 THR A C 1
ATOM 568 O O . THR A 1 80 ? 3.518 6.052 -14.130 1.00 97.88 80 THR A O 1
ATOM 571 N N . GLU A 1 81 ? 5.248 4.738 -13.539 1.00 97.69 81 GLU A N 1
ATOM 572 C CA . GLU A 1 81 ? 5.156 3.863 -14.721 1.00 97.69 81 GLU A CA 1
ATOM 573 C C . GLU A 1 81 ? 3.777 3.196 -14.836 1.00 97.69 81 GLU A C 1
ATOM 575 O O . GLU A 1 81 ? 3.223 3.109 -15.932 1.00 97.69 81 GLU A O 1
ATOM 580 N N . VAL A 1 82 ? 3.192 2.750 -13.713 1.00 98.31 82 VAL A N 1
ATOM 581 C CA . VAL A 1 82 ? 1.830 2.182 -13.695 1.00 98.31 82 VAL A CA 1
ATOM 582 C C . VAL A 1 82 ? 0.808 3.184 -14.234 1.00 98.31 82 VAL A C 1
ATOM 584 O O . VAL A 1 82 ? -0.025 2.823 -15.062 1.00 98.31 82 VAL A O 1
ATOM 587 N N . ARG A 1 83 ? 0.890 4.455 -13.821 1.00 97.62 83 ARG A N 1
ATOM 588 C CA . ARG A 1 83 ? -0.013 5.513 -14.304 1.00 97.62 83 ARG A CA 1
ATOM 589 C C . ARG A 1 83 ? 0.182 5.820 -15.784 1.00 97.62 83 ARG A C 1
ATOM 591 O O . ARG A 1 83 ? -0.795 6.066 -16.485 1.00 97.62 83 ARG A O 1
ATOM 598 N N . GLU A 1 84 ? 1.423 5.827 -16.260 1.00 97.75 84 GLU A N 1
ATOM 599 C CA . GLU A 1 84 ? 1.735 6.05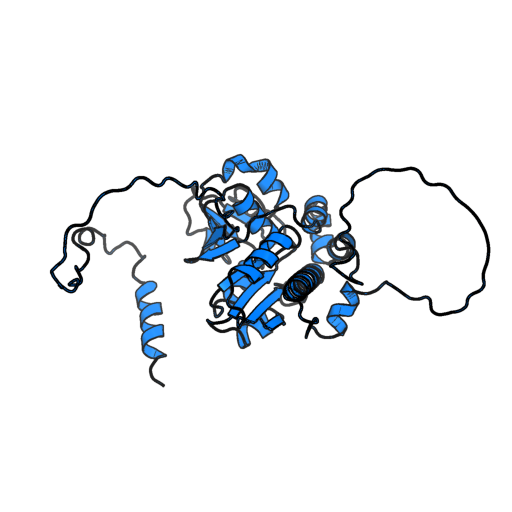8 -17.676 1.00 97.75 84 GLU A CA 1
ATOM 600 C C . GLU A 1 84 ? 1.221 4.935 -18.584 1.00 97.75 84 GLU A C 1
ATOM 602 O O . GLU A 1 84 ? 0.975 5.160 -19.769 1.00 97.75 84 GLU A O 1
ATOM 607 N N . ARG A 1 85 ? 1.050 3.734 -18.026 1.00 97.44 85 ARG A N 1
ATOM 608 C CA . ARG A 1 85 ? 0.614 2.515 -18.718 1.00 97.44 85 ARG A CA 1
ATOM 609 C C . ARG A 1 85 ? -0.731 2.004 -18.206 1.00 97.44 85 ARG A C 1
ATOM 611 O O . ARG A 1 85 ? -0.972 0.799 -18.207 1.00 97.44 85 ARG A O 1
ATOM 618 N N . ALA A 1 86 ? -1.591 2.919 -17.759 1.00 97.06 86 ALA A N 1
ATOM 619 C CA . ALA A 1 86 ? -2.891 2.611 -17.165 1.00 97.06 86 ALA A CA 1
ATOM 620 C C . ALA A 1 86 ? -3.755 1.688 -18.045 1.00 97.06 86 ALA A C 1
ATOM 622 O O . ALA A 1 86 ? -4.454 0.824 -17.527 1.00 97.06 86 ALA A O 1
ATOM 623 N N . ASP A 1 87 ? -3.649 1.826 -19.370 1.00 97.25 87 ASP A N 1
ATOM 624 C CA . ASP A 1 87 ? -4.366 1.027 -20.368 1.00 97.25 87 ASP A CA 1
ATOM 625 C C . ASP A 1 87 ? -4.091 -0.481 -20.281 1.00 97.25 87 ASP A C 1
ATOM 627 O O . ASP A 1 87 ? -4.916 -1.273 -20.727 1.00 97.25 87 ASP A O 1
ATOM 631 N N . LEU A 1 88 ? -2.957 -0.887 -19.703 1.00 96.44 88 LEU A N 1
ATOM 632 C CA . LEU A 1 88 ? -2.629 -2.299 -19.521 1.00 96.44 88 LEU A CA 1
ATOM 633 C C . LEU A 1 88 ? -3.460 -2.976 -18.434 1.00 96.44 88 LEU A C 1
ATOM 635 O O . LEU A 1 88 ? -3.622 -4.186 -18.484 1.00 96.44 88 LEU A O 1
ATOM 639 N N . PHE A 1 89 ? -3.900 -2.231 -17.422 1.00 97.69 89 PHE A N 1
ATOM 640 C CA . PHE A 1 89 ? -4.322 -2.817 -16.149 1.00 97.69 89 PHE A CA 1
ATOM 641 C C . PHE A 1 89 ? -5.835 -2.858 -15.962 1.00 97.69 89 PHE A C 1
ATOM 643 O O . PHE A 1 89 ? -6.307 -3.482 -15.018 1.00 97.69 89 PHE A O 1
ATOM 650 N N . GLU A 1 90 ? -6.605 -2.206 -16.831 1.00 96.62 90 GLU A N 1
ATOM 651 C CA . GLU A 1 90 ? -8.053 -2.105 -16.680 1.00 96.62 90 GLU A CA 1
ATOM 652 C C . GLU A 1 90 ? -8.720 -3.494 -16.649 1.00 96.62 90 GLU A C 1
ATOM 654 O O . GLU A 1 90 ? -8.691 -4.241 -17.622 1.00 96.62 90 GLU A O 1
ATOM 659 N N . ASN A 1 91 ? -9.371 -3.818 -15.527 1.00 96.69 91 ASN A N 1
ATOM 660 C CA . ASN A 1 91 ? -10.023 -5.099 -15.236 1.00 96.69 91 ASN A CA 1
ATOM 661 C C . ASN A 1 91 ? -9.104 -6.339 -15.224 1.00 96.69 91 ASN A C 1
ATOM 663 O O . ASN A 1 91 ? -9.610 -7.465 -15.204 1.00 96.69 91 ASN A O 1
ATOM 667 N N . GLU A 1 92 ? -7.787 -6.155 -15.141 1.00 97.62 92 GLU A N 1
ATOM 668 C CA . GLU A 1 92 ? -6.813 -7.251 -15.101 1.00 97.62 92 GLU A CA 1
ATOM 669 C C . GLU A 1 92 ? -6.401 -7.620 -13.668 1.00 97.62 92 GLU A C 1
ATOM 671 O O . GLU A 1 92 ? -6.320 -6.767 -12.777 1.00 97.62 92 GLU A O 1
ATOM 676 N N . ASP A 1 93 ? -6.132 -8.907 -13.431 1.00 96.50 93 ASP A N 1
ATOM 677 C CA . ASP A 1 93 ? -5.467 -9.371 -12.209 1.00 96.50 93 ASP A CA 1
ATOM 678 C C . ASP A 1 93 ? -3.941 -9.235 -12.394 1.00 96.50 93 ASP A C 1
ATOM 680 O O . ASP A 1 93 ? -3.372 -9.732 -13.366 1.00 96.50 93 ASP A O 1
ATOM 684 N N . VAL A 1 94 ? -3.266 -8.568 -11.454 1.00 97.94 94 VAL A N 1
ATOM 685 C CA . VAL A 1 94 ? -1.842 -8.217 -11.567 1.00 97.94 94 VAL A CA 1
ATOM 686 C C . VAL A 1 94 ? -1.034 -8.893 -10.473 1.00 97.94 94 VAL A C 1
ATOM 688 O O . VAL A 1 94 ? -1.279 -8.696 -9.286 1.00 97.94 94 VAL A O 1
ATOM 691 N N . VAL A 1 95 ? -0.011 -9.650 -10.851 1.00 96.94 95 VAL A N 1
ATOM 692 C CA . VAL A 1 95 ? 0.939 -10.232 -9.900 1.00 96.94 95 VAL A CA 1
ATOM 693 C C . VAL A 1 95 ? 1.963 -9.175 -9.503 1.00 96.94 95 VAL A C 1
ATOM 695 O O . VAL A 1 95 ? 2.715 -8.689 -10.346 1.00 96.94 95 VAL A O 1
ATOM 698 N N . LEU A 1 96 ? 2.027 -8.847 -8.212 1.00 95.88 96 LEU A N 1
ATOM 699 C CA . LEU A 1 96 ? 2.997 -7.909 -7.654 1.00 95.88 96 LEU A CA 1
ATOM 700 C C . LEU A 1 96 ? 4.077 -8.655 -6.868 1.00 95.88 96 LEU A C 1
ATOM 702 O O . LEU A 1 96 ? 3.820 -9.232 -5.809 1.00 95.88 96 LEU A O 1
ATOM 706 N N . ARG A 1 97 ? 5.315 -8.601 -7.362 1.00 92.88 97 ARG A N 1
ATOM 707 C CA . ARG A 1 97 ? 6.479 -9.220 -6.714 1.00 92.88 97 ARG A CA 1
ATOM 708 C C . ARG A 1 97 ? 7.465 -8.151 -6.270 1.00 92.88 97 ARG A C 1
ATOM 710 O O . ARG A 1 97 ? 8.145 -7.537 -7.090 1.00 92.88 97 ARG A O 1
ATOM 717 N N . THR A 1 98 ? 7.623 -7.980 -4.964 1.00 88.88 98 THR A N 1
ATOM 718 C CA . THR A 1 98 ? 8.609 -7.049 -4.396 1.00 88.88 98 THR A CA 1
ATOM 719 C C . THR A 1 98 ? 9.451 -7.733 -3.328 1.00 88.88 98 THR A C 1
ATOM 721 O O . THR A 1 98 ? 9.100 -8.790 -2.803 1.00 88.88 98 THR A O 1
ATOM 724 N N . THR A 1 99 ? 10.605 -7.149 -3.017 1.00 82.38 99 THR A N 1
ATOM 725 C CA . THR A 1 99 ? 11.532 -7.702 -2.022 1.00 82.38 99 THR A CA 1
ATOM 726 C C . THR A 1 99 ? 10.942 -7.681 -0.603 1.00 82.38 99 THR A C 1
ATOM 728 O O . THR A 1 99 ? 11.226 -8.580 0.193 1.00 82.38 99 THR A O 1
ATOM 731 N N . ASN A 1 100 ? 10.124 -6.670 -0.289 1.00 70.88 100 ASN A N 1
ATOM 732 C CA . ASN A 1 100 ? 9.635 -6.394 1.066 1.00 70.88 100 ASN A CA 1
ATOM 733 C C . ASN A 1 100 ? 8.106 -6.528 1.224 1.00 70.88 100 ASN A C 1
ATOM 735 O O . ASN A 1 100 ? 7.652 -6.885 2.309 1.00 70.88 100 ASN A O 1
ATOM 739 N N . GLY A 1 101 ? 7.312 -6.311 0.171 1.00 64.31 101 GLY A N 1
ATOM 740 C CA . GLY A 1 101 ? 5.852 -6.199 0.282 1.00 64.31 101 GLY A CA 1
ATOM 741 C C . GLY A 1 101 ? 5.170 -7.479 0.767 1.00 64.31 101 GLY A C 1
ATOM 742 O O . GLY A 1 101 ? 4.422 -7.452 1.740 1.00 64.31 101 GLY A O 1
ATOM 743 N N . THR A 1 102 ? 5.484 -8.628 0.167 1.00 66.94 102 THR A N 1
ATOM 744 C CA . THR A 1 102 ? 4.868 -9.920 0.533 1.00 66.94 102 THR A CA 1
ATOM 745 C C . THR A 1 102 ? 5.254 -10.357 1.941 1.00 66.94 102 THR A C 1
ATOM 747 O O . THR A 1 102 ? 4.427 -10.852 2.693 1.00 66.94 102 THR A O 1
ATOM 750 N N . ARG A 1 103 ? 6.498 -10.070 2.336 1.00 71.75 103 ARG A N 1
ATOM 751 C CA . ARG A 1 103 ? 7.007 -10.311 3.690 1.00 71.75 103 ARG A CA 1
ATOM 752 C C . ARG A 1 103 ? 6.244 -9.526 4.749 1.00 71.75 103 ARG A C 1
ATOM 754 O O . ARG A 1 103 ? 6.171 -9.985 5.886 1.00 71.75 103 ARG A O 1
ATOM 761 N N . CYS A 1 104 ? 5.757 -8.334 4.415 1.00 68.94 104 CYS A N 1
ATOM 762 C CA . CYS A 1 104 ? 4.967 -7.545 5.346 1.00 68.94 104 CYS A CA 1
ATOM 763 C C . CYS A 1 104 ? 3.557 -8.130 5.482 1.00 68.94 104 CYS A C 1
ATOM 765 O O . CYS A 1 104 ? 3.106 -8.317 6.603 1.00 68.94 104 CYS A O 1
ATOM 767 N N . VAL A 1 105 ? 2.927 -8.535 4.371 1.00 80.44 105 VAL A N 1
ATOM 768 C CA . VAL A 1 105 ? 1.610 -9.201 4.383 1.00 80.44 105 VAL A CA 1
ATOM 769 C C . VAL A 1 105 ? 1.647 -10.522 5.158 1.00 80.44 105 VAL A C 1
ATOM 771 O O . VAL A 1 105 ? 0.809 -10.735 6.022 1.00 80.44 105 VAL A O 1
ATOM 774 N N . GLU A 1 106 ? 2.658 -11.365 4.929 1.00 82.94 106 GLU A N 1
ATOM 775 C CA . GLU A 1 106 ? 2.855 -12.623 5.672 1.00 82.94 106 GLU A CA 1
ATOM 776 C C . GLU A 1 106 ? 3.029 -12.406 7.183 1.00 82.94 106 GLU A C 1
ATOM 778 O O . GLU A 1 106 ? 2.680 -13.272 7.971 1.00 82.94 106 GLU A O 1
ATOM 783 N N . ARG A 1 107 ? 3.578 -11.261 7.609 1.00 83.75 107 ARG A N 1
ATOM 784 C CA . ARG A 1 107 ? 3.773 -10.945 9.036 1.00 83.75 107 ARG A CA 1
ATOM 785 C C . ARG A 1 107 ? 2.509 -10.456 9.728 1.00 83.75 107 ARG A C 1
ATOM 787 O O . ARG A 1 107 ? 2.485 -10.403 10.952 1.00 83.75 107 ARG A O 1
ATOM 794 N N . VAL A 1 108 ? 1.505 -10.045 8.965 1.00 89.88 108 VAL A N 1
ATOM 795 C CA . VAL A 1 108 ? 0.250 -9.513 9.502 1.00 89.88 108 VAL A CA 1
ATOM 796 C C . VAL A 1 108 ? -0.938 -10.410 9.164 1.00 89.88 108 VAL A C 1
ATOM 798 O O . VAL A 1 108 ? -2.073 -9.983 9.323 1.00 89.88 108 VAL A O 1
ATOM 801 N N . ASP A 1 109 ? -0.684 -11.646 8.725 1.00 91.06 109 ASP A N 1
ATOM 802 C CA . ASP A 1 109 ? -1.690 -12.628 8.294 1.00 91.06 109 ASP A CA 1
ATOM 803 C C . ASP A 1 109 ? -2.717 -12.988 9.379 1.00 91.06 109 ASP A C 1
ATOM 805 O O . ASP A 1 109 ? -3.831 -13.410 9.078 1.00 91.06 109 ASP A O 1
ATOM 809 N N . SER A 1 110 ? -2.343 -12.781 10.639 1.00 93.12 110 SER A N 1
ATOM 810 C CA . SER A 1 110 ? -3.182 -13.000 11.809 1.00 93.12 110 SER A CA 1
ATOM 811 C C . SER A 1 110 ? -4.224 -11.892 12.000 1.00 93.12 110 SER A C 1
ATOM 813 O O . SER A 1 110 ? -5.152 -12.085 12.777 1.00 93.12 110 SER A O 1
ATOM 815 N N . ALA A 1 111 ? -4.095 -10.747 11.314 1.00 95.56 111 ALA A N 1
ATOM 816 C CA . ALA A 1 111 ? -5.073 -9.662 11.352 1.00 95.56 111 ALA A CA 1
ATOM 817 C C . ALA A 1 111 ? -6.343 -10.022 10.566 1.00 95.56 111 ALA A C 1
ATOM 819 O O . ALA A 1 111 ? -6.271 -10.526 9.447 1.00 95.56 111 ALA A O 1
ATOM 820 N N . GLY A 1 112 ? -7.517 -9.696 11.111 1.00 94.44 112 GLY A N 1
ATOM 821 C CA . GLY A 1 112 ? -8.794 -9.944 10.429 1.00 94.44 112 GLY A CA 1
ATOM 822 C C . GLY A 1 112 ? -9.040 -9.028 9.236 1.00 94.44 112 GLY A C 1
ATOM 823 O O . GLY A 1 112 ? -9.842 -9.334 8.357 1.00 94.44 112 GLY A O 1
ATOM 824 N N . THR A 1 113 ? -8.368 -7.880 9.193 1.00 95.75 113 THR A N 1
ATOM 825 C CA . THR A 1 113 ? -8.399 -6.962 8.055 1.00 95.75 113 THR A CA 1
ATOM 826 C C . THR A 1 113 ? -6.985 -6.496 7.756 1.00 95.75 113 THR A C 1
ATOM 828 O O . THR A 1 113 ? -6.288 -6.010 8.643 1.00 95.75 113 THR A O 1
ATOM 831 N N . ILE A 1 114 ? -6.559 -6.622 6.500 1.00 96.44 114 ILE A N 1
ATOM 832 C CA . ILE A 1 114 ? -5.250 -6.155 6.043 1.00 96.44 114 ILE A CA 1
ATOM 833 C C . ILE A 1 114 ? -5.478 -5.150 4.924 1.00 96.44 114 ILE A C 1
ATOM 835 O O . ILE A 1 114 ? -6.097 -5.467 3.909 1.00 96.44 114 ILE A O 1
ATOM 839 N N . VAL A 1 115 ? -4.963 -3.940 5.105 1.00 96.94 115 VAL A N 1
ATOM 840 C CA . VAL A 1 115 ? -5.036 -2.858 4.120 1.00 96.94 115 VAL A CA 1
ATOM 841 C C . VAL A 1 115 ? -3.648 -2.309 3.823 1.00 96.94 115 VAL A C 1
ATOM 843 O O . VAL A 1 115 ? -2.736 -2.460 4.632 1.00 96.94 115 VAL A O 1
ATOM 846 N N . MET A 1 116 ? -3.465 -1.657 2.676 1.00 96.88 116 MET A N 1
ATOM 847 C CA . MET A 1 116 ? -2.220 -0.939 2.374 1.00 96.88 116 MET A CA 1
ATOM 848 C C . MET A 1 116 ? -2.391 0.574 2.472 1.00 96.88 116 MET A C 1
ATOM 850 O O . MET A 1 116 ? -3.364 1.146 1.974 1.00 96.88 116 MET A O 1
ATOM 854 N N . GLY A 1 117 ? -1.397 1.221 3.079 1.00 97.06 117 GLY A N 1
ATOM 855 C CA . GLY A 1 117 ? -1.350 2.666 3.252 1.00 97.06 117 GLY A CA 1
ATOM 856 C C . GLY A 1 117 ? -0.121 3.309 2.620 1.00 97.06 117 GLY A C 1
ATOM 857 O O . GLY A 1 117 ? 0.976 2.755 2.616 1.00 97.06 117 GLY A O 1
ATOM 858 N N . SER A 1 118 ? -0.312 4.520 2.110 1.00 97.94 118 SER A N 1
ATOM 859 C CA . SER A 1 118 ? 0.732 5.441 1.665 1.00 97.94 118 SER A CA 1
ATOM 860 C C . SER A 1 118 ? 0.279 6.878 1.944 1.00 97.94 118 SER A C 1
ATOM 862 O O . SER A 1 118 ? -0.906 7.131 2.165 1.00 97.94 118 SER A O 1
ATOM 864 N N . LEU A 1 119 ? 1.193 7.851 1.883 1.00 98.44 119 LEU A N 1
ATOM 865 C CA . LEU A 1 119 ? 0.799 9.263 1.831 1.00 98.44 119 LEU A CA 1
ATOM 866 C C . LEU A 1 119 ? -0.127 9.531 0.632 1.00 98.44 119 LEU A C 1
ATOM 868 O O . LEU A 1 119 ? -1.087 10.296 0.744 1.00 98.44 119 LEU A O 1
ATOM 872 N N . LEU A 1 120 ? 0.082 8.804 -0.470 1.00 98.62 120 LEU A N 1
ATOM 873 C CA . LEU A 1 120 ? -0.693 8.923 -1.701 1.00 98.62 120 LEU A CA 1
ATOM 874 C C . LEU A 1 120 ? -2.197 8.683 -1.520 1.00 98.62 120 LEU A C 1
ATOM 876 O O . LEU A 1 120 ? -2.966 9.320 -2.226 1.00 98.62 120 LEU A O 1
ATOM 880 N N . ASN A 1 121 ? -2.623 7.814 -0.597 1.00 98.38 121 ASN A N 1
ATOM 881 C CA . ASN A 1 121 ? -4.040 7.527 -0.327 1.00 98.38 121 ASN A CA 1
ATOM 882 C C . ASN A 1 121 ? -4.461 7.869 1.111 1.00 98.38 121 ASN A C 1
ATOM 884 O O . ASN A 1 121 ? -5.445 7.325 1.615 1.00 98.38 121 ASN A O 1
ATOM 888 N N . ALA A 1 122 ? -3.726 8.763 1.780 1.00 97.88 122 ALA A N 1
ATOM 889 C CA . ALA A 1 122 ? -3.866 9.009 3.212 1.00 97.88 122 ALA A CA 1
ATOM 890 C C . ALA A 1 122 ? -5.306 9.314 3.647 1.00 97.88 122 ALA A C 1
ATOM 892 O O . ALA A 1 122 ? -5.817 8.696 4.580 1.00 97.88 122 ALA A O 1
ATOM 893 N N . LYS A 1 123 ? -5.977 10.235 2.954 1.00 96.31 123 LYS A N 1
ATOM 894 C CA . LYS A 1 123 ? -7.357 10.626 3.237 1.00 96.31 123 LYS A CA 1
ATOM 895 C C . LYS A 1 123 ? -8.320 9.455 3.060 1.00 96.31 123 LYS A C 1
ATOM 897 O O . LYS A 1 123 ? -9.079 9.160 3.977 1.00 96.31 123 LYS A O 1
ATOM 902 N N . ALA A 1 124 ? -8.269 8.781 1.912 1.00 97.44 124 ALA A N 1
ATOM 903 C CA . ALA A 1 124 ? -9.184 7.686 1.607 1.00 97.44 124 ALA A CA 1
ATOM 904 C C . ALA A 1 124 ? -9.009 6.509 2.576 1.00 97.44 124 ALA A C 1
ATOM 906 O O . ALA A 1 124 ? -9.996 5.931 3.032 1.00 97.44 124 ALA A O 1
ATOM 907 N N . LEU A 1 125 ? -7.767 6.198 2.955 1.00 97.62 125 LEU A N 1
ATOM 908 C CA . LEU A 1 125 ? -7.462 5.199 3.973 1.00 97.62 125 LEU A CA 1
ATOM 909 C C . LEU A 1 125 ? -8.049 5.590 5.336 1.00 97.62 125 LEU A C 1
ATOM 911 O O . LEU A 1 125 ? -8.722 4.777 5.963 1.00 97.62 125 LEU A O 1
ATOM 915 N N . VAL A 1 126 ? -7.818 6.826 5.790 1.00 95.75 126 VAL A N 1
ATOM 916 C CA . VAL A 1 126 ? -8.321 7.318 7.084 1.00 95.75 126 VAL A CA 1
ATOM 917 C C . VAL A 1 126 ? -9.847 7.293 7.128 1.00 95.75 126 VAL A C 1
ATOM 919 O O . VAL A 1 126 ? -10.419 6.807 8.103 1.00 95.75 126 VAL A O 1
ATOM 922 N N . GLU A 1 127 ? -10.509 7.763 6.070 1.00 94.50 127 GLU A N 1
ATOM 923 C CA . GLU A 1 127 ? -11.968 7.715 5.942 1.00 94.50 127 GLU A CA 1
ATOM 924 C C . GLU A 1 127 ? -12.477 6.269 5.943 1.00 94.50 127 GLU A C 1
ATOM 926 O O . GLU A 1 127 ? -13.417 5.952 6.668 1.00 94.50 127 GLU A O 1
ATOM 931 N N . THR A 1 128 ? -11.812 5.367 5.218 1.00 94.69 128 THR A N 1
ATOM 932 C CA . THR A 1 128 ? -12.171 3.941 5.179 1.00 94.69 128 THR A CA 1
ATOM 933 C C . THR A 1 128 ? -12.045 3.291 6.554 1.00 94.69 128 THR A C 1
ATOM 935 O O . THR A 1 128 ? -12.987 2.637 7.001 1.00 94.69 128 THR A O 1
ATOM 938 N N . CYS A 1 129 ? -10.929 3.503 7.256 1.00 94.38 129 CYS A N 1
ATOM 939 C CA . CYS A 1 129 ? -10.729 2.978 8.604 1.00 94.38 129 CYS A CA 1
ATOM 940 C C . CYS A 1 129 ? -11.774 3.529 9.579 1.00 94.38 129 CYS A C 1
ATOM 942 O O . CYS A 1 129 ? -12.392 2.753 10.300 1.00 94.38 129 CYS A O 1
ATOM 944 N N . ARG A 1 130 ? -12.017 4.846 9.576 1.00 93.19 130 ARG A N 1
ATOM 945 C CA . ARG A 1 130 ? -12.990 5.496 10.467 1.00 93.19 130 ARG A CA 1
ATOM 946 C C . ARG A 1 130 ? -14.420 5.010 10.221 1.00 93.19 130 ARG A C 1
ATOM 948 O O . ARG A 1 130 ? -15.148 4.768 11.179 1.00 93.19 130 ARG A O 1
ATOM 955 N N . ASP A 1 131 ? -14.826 4.911 8.957 1.00 91.19 131 ASP A N 1
ATOM 956 C CA . ASP A 1 131 ? -16.232 4.720 8.592 1.00 91.19 131 ASP A CA 1
ATOM 957 C C . ASP A 1 131 ? -16.638 3.245 8.496 1.00 91.19 131 ASP A C 1
ATOM 959 O O . ASP A 1 131 ? -17.823 2.934 8.637 1.00 91.19 131 ASP A O 1
ATOM 963 N N . ARG A 1 132 ? -15.689 2.333 8.235 1.00 90.81 132 ARG A N 1
ATOM 964 C CA . ARG A 1 132 ? -15.986 0.905 8.024 1.00 90.81 132 ARG A CA 1
ATOM 965 C C . ARG A 1 132 ? -15.589 -0.003 9.177 1.00 90.81 132 ARG A C 1
ATOM 967 O O . ARG A 1 132 ? -16.174 -1.076 9.301 1.00 90.81 132 ARG A O 1
ATOM 974 N N . LEU A 1 133 ? -14.618 0.386 10.001 1.00 91.44 133 LEU A N 1
ATOM 975 C CA . LEU A 1 133 ? -14.218 -0.440 11.136 1.00 91.44 133 LEU A CA 1
ATOM 976 C C . LEU A 1 133 ? -15.140 -0.176 12.342 1.00 91.44 133 LEU A C 1
ATOM 978 O O . LEU A 1 133 ? -15.547 0.963 12.578 1.00 91.44 133 LEU A O 1
ATOM 982 N N . PRO A 1 134 ? -15.468 -1.202 13.147 1.00 90.12 134 PRO A N 1
ATOM 983 C CA . PRO A 1 134 ? -16.144 -1.014 14.429 1.00 90.12 134 PRO A CA 1
ATOM 984 C C . PRO A 1 134 ? -15.401 -0.033 15.347 1.00 90.12 134 PRO A C 1
ATOM 986 O O . PRO A 1 134 ? -14.172 -0.021 15.381 1.00 90.12 134 PRO A O 1
ATOM 989 N N . ALA A 1 135 ? -16.124 0.734 16.167 1.00 86.19 135 ALA A N 1
ATOM 990 C CA . ALA A 1 135 ? -15.520 1.722 17.072 1.00 86.19 135 ALA A CA 1
ATOM 991 C C . ALA A 1 135 ? -14.511 1.120 18.076 1.00 86.19 135 ALA A C 1
ATOM 993 O O . ALA A 1 135 ? -13.567 1.802 18.473 1.00 86.19 135 ALA A O 1
ATOM 994 N N . GLU A 1 136 ? -14.690 -0.148 18.450 1.00 87.38 136 GLU A N 1
ATOM 995 C CA . GLU A 1 136 ? -13.823 -0.909 19.367 1.00 87.38 136 GLU A CA 1
ATOM 996 C C . GLU A 1 136 ? -12.606 -1.536 18.656 1.00 87.38 136 GLU A C 1
ATOM 998 O O . GLU A 1 136 ? -11.778 -2.168 19.305 1.00 87.38 136 GLU A O 1
ATOM 1003 N N . SER A 1 137 ? -12.481 -1.378 17.332 1.00 90.88 137 SER A N 1
ATOM 1004 C CA . SER A 1 137 ? -11.384 -1.981 16.566 1.00 90.88 137 SER A CA 1
ATOM 1005 C C . SER A 1 137 ? -10.038 -1.410 16.982 1.00 90.88 137 SER A C 1
ATOM 1007 O O . SER A 1 137 ? -9.911 -0.216 17.285 1.00 90.88 137 SER A O 1
ATOM 1009 N N . ARG A 1 138 ? -9.017 -2.257 16.904 1.00 95.00 138 ARG A N 1
ATOM 1010 C CA . ARG A 1 138 ? -7.620 -1.858 17.004 1.00 95.00 138 ARG A CA 1
ATOM 1011 C C . ARG A 1 138 ? -7.011 -1.798 15.604 1.00 95.00 138 ARG A C 1
ATOM 1013 O O . ARG A 1 138 ? -7.097 -2.746 14.830 1.00 95.00 138 ARG A O 1
ATOM 1020 N N . VAL A 1 139 ? -6.420 -0.652 15.280 1.00 96.94 139 VAL A N 1
ATOM 1021 C CA . VAL A 1 139 ? -5.759 -0.358 14.007 1.00 96.94 139 VAL A CA 1
ATOM 1022 C C . VAL A 1 139 ? -4.261 -0.246 14.256 1.00 96.94 139 VAL A C 1
ATOM 1024 O O . VAL A 1 139 ? -3.799 0.604 15.024 1.00 96.94 139 VAL A O 1
ATOM 1027 N N . VAL A 1 140 ? -3.495 -1.115 13.608 1.00 96.50 140 VAL A N 1
ATOM 1028 C CA . VAL A 1 140 ? -2.043 -1.197 13.750 1.00 96.50 140 VAL A CA 1
ATOM 1029 C C . VAL A 1 140 ? -1.395 -0.799 12.431 1.00 96.50 140 VAL A C 1
ATOM 1031 O O . VAL A 1 140 ? -1.529 -1.490 11.427 1.00 96.50 140 VAL A O 1
ATOM 1034 N N . PHE A 1 141 ? -0.672 0.315 12.432 1.00 96.12 141 PHE A N 1
ATOM 1035 C CA . PHE A 1 141 ? 0.133 0.763 11.301 1.00 96.12 141 PHE A CA 1
ATOM 1036 C C . PHE A 1 141 ? 1.498 0.074 11.338 1.00 96.12 141 PHE A C 1
ATOM 1038 O O . PHE A 1 141 ? 2.232 0.185 12.326 1.00 96.12 141 PHE A O 1
ATOM 1045 N N . VAL A 1 142 ? 1.825 -0.644 10.265 1.00 94.31 142 VAL A N 1
ATOM 1046 C CA . VAL A 1 142 ? 2.961 -1.564 10.184 1.00 94.31 142 VAL A CA 1
ATOM 1047 C C . VAL A 1 142 ? 3.928 -1.111 9.083 1.00 94.31 142 VAL A C 1
ATOM 1049 O O . VAL A 1 142 ? 3.752 -1.489 7.921 1.00 94.31 142 VAL A O 1
ATOM 1052 N N . PRO A 1 143 ? 4.955 -0.299 9.409 1.00 93.06 143 PRO A N 1
ATOM 1053 C CA . PRO A 1 143 ? 6.063 -0.035 8.497 1.00 93.06 143 PRO A CA 1
ATOM 1054 C C . PRO A 1 143 ? 6.802 -1.335 8.147 1.00 93.06 143 PRO A C 1
ATOM 1056 O O . PRO A 1 143 ? 7.215 -2.092 9.031 1.00 93.06 143 PRO A O 1
ATOM 1059 N N . ALA A 1 144 ? 6.980 -1.585 6.850 1.00 88.81 144 ALA A N 1
ATOM 1060 C CA . ALA A 1 144 ? 7.609 -2.785 6.310 1.00 88.81 144 ALA A CA 1
ATOM 1061 C C . ALA A 1 144 ? 9.114 -2.820 6.597 1.00 88.81 144 ALA A C 1
ATOM 1063 O O . ALA A 1 144 ? 9.670 -3.889 6.874 1.00 88.81 144 ALA A O 1
ATOM 1064 N N . GLY A 1 145 ? 9.766 -1.655 6.565 1.00 85.06 145 GLY A N 1
ATOM 1065 C CA . GLY A 1 145 ? 11.198 -1.535 6.778 1.00 85.06 145 GLY A CA 1
ATOM 1066 C C . GLY A 1 145 ? 12.012 -2.098 5.613 1.00 85.06 145 GLY A C 1
ATOM 1067 O O . GLY A 1 145 ? 11.506 -2.483 4.556 1.00 85.06 145 GLY A O 1
ATOM 1068 N N . ARG A 1 146 ? 13.329 -2.186 5.808 1.00 75.12 146 ARG A N 1
ATOM 1069 C CA . ARG A 1 146 ? 14.268 -2.642 4.780 1.00 75.12 146 ARG A CA 1
ATOM 1070 C C . ARG A 1 146 ? 15.275 -3.618 5.362 1.00 75.12 146 ARG A C 1
ATOM 1072 O O . ARG A 1 146 ? 16.060 -3.270 6.227 1.00 75.12 146 ARG A O 1
ATOM 1079 N N . ARG A 1 147 ? 15.303 -4.848 4.832 1.00 68.88 147 ARG A N 1
ATOM 1080 C CA . ARG A 1 147 ? 16.247 -5.913 5.248 1.00 68.88 147 ARG A CA 1
ATOM 1081 C C . ARG A 1 147 ? 16.208 -6.246 6.753 1.00 68.88 147 ARG A C 1
ATOM 1083 O O . ARG A 1 147 ? 17.188 -6.753 7.282 1.00 68.88 147 ARG A O 1
ATOM 1090 N N . GLY A 1 148 ? 15.064 -6.031 7.404 1.00 65.75 148 GLY A N 1
ATOM 1091 C CA . GLY A 1 148 ? 14.900 -6.229 8.849 1.00 65.75 148 GLY A CA 1
ATOM 1092 C C . GLY A 1 148 ? 15.229 -4.991 9.687 1.00 65.75 148 GLY A C 1
ATOM 1093 O O . GLY A 1 148 ? 14.979 -5.010 10.887 1.00 65.75 148 GLY A O 1
ATOM 1094 N N . ASP A 1 149 ? 15.720 -3.923 9.056 1.00 71.94 149 ASP A N 1
ATOM 1095 C CA . ASP A 1 149 ? 15.976 -2.633 9.686 1.00 71.94 149 ASP A CA 1
ATOM 1096 C C . ASP A 1 149 ? 14.825 -1.650 9.436 1.00 71.94 149 ASP A C 1
ATOM 1098 O O . ASP A 1 149 ? 13.995 -1.823 8.536 1.00 71.94 149 ASP A O 1
ATOM 1102 N N . ARG A 1 150 ? 14.793 -0.583 10.237 1.00 81.69 150 ARG A N 1
ATOM 1103 C CA . ARG A 1 150 ? 13.842 0.520 10.080 1.00 81.69 150 ARG A CA 1
ATOM 1104 C C . ARG A 1 150 ? 14.096 1.292 8.786 1.00 81.69 150 ARG A C 1
ATOM 1106 O O . ARG A 1 150 ? 15.239 1.517 8.397 1.00 81.69 150 ARG A O 1
ATOM 1113 N N . ALA A 1 151 ? 13.006 1.734 8.171 1.00 89.75 151 ALA A N 1
ATOM 1114 C CA . ALA A 1 151 ? 12.998 2.652 7.042 1.00 89.75 151 ALA A CA 1
ATOM 1115 C C . ALA A 1 151 ? 12.347 3.976 7.502 1.00 89.75 151 ALA A C 1
ATOM 1117 O O . ALA A 1 151 ? 11.194 3.945 7.962 1.00 89.75 151 ALA A O 1
ATOM 1118 N N . PRO A 1 152 ? 13.066 5.117 7.473 1.00 92.69 152 PRO A N 1
ATOM 1119 C CA . PRO A 1 152 ? 12.530 6.403 7.925 1.00 92.69 152 PRO A CA 1
ATOM 1120 C C . PRO A 1 152 ? 11.262 6.836 7.183 1.00 92.69 152 PRO A C 1
ATOM 1122 O O . PRO A 1 152 ? 10.325 7.326 7.804 1.00 92.69 152 PRO A O 1
ATOM 1125 N N . GLU A 1 153 ? 11.196 6.600 5.876 1.00 94.75 153 GLU A N 1
ATOM 1126 C CA . GLU A 1 153 ? 10.056 6.902 5.009 1.00 94.75 153 GLU A CA 1
ATOM 1127 C C . GLU A 1 153 ? 8.800 6.094 5.378 1.00 94.75 153 GLU A C 1
ATOM 1129 O O . GLU A 1 153 ? 7.696 6.646 5.428 1.00 94.75 153 GLU A O 1
ATOM 1134 N N . ASP A 1 154 ? 8.960 4.811 5.718 1.00 94.56 154 ASP A N 1
ATOM 1135 C CA . ASP A 1 154 ? 7.853 3.951 6.147 1.00 94.56 154 ASP A CA 1
ATOM 1136 C C . ASP A 1 154 ? 7.356 4.382 7.527 1.00 94.56 154 ASP A C 1
ATOM 1138 O O . ASP A 1 154 ? 6.154 4.487 7.764 1.00 94.56 154 ASP A O 1
ATOM 1142 N N . THR A 1 155 ? 8.292 4.669 8.436 1.00 93.00 155 THR A N 1
ATOM 1143 C CA . THR A 1 155 ? 7.987 5.100 9.807 1.00 93.00 155 THR A CA 1
ATOM 1144 C C . THR A 1 155 ? 7.279 6.450 9.807 1.00 93.00 155 THR A C 1
ATOM 1146 O O . THR A 1 155 ? 6.253 6.608 10.468 1.00 93.00 155 THR A O 1
ATOM 1149 N N . TYR A 1 156 ? 7.776 7.402 9.013 1.00 95.19 156 TYR A N 1
ATOM 1150 C CA . TYR A 1 156 ? 7.137 8.695 8.789 1.00 95.19 156 TYR A CA 1
ATOM 1151 C C . TYR A 1 156 ? 5.702 8.515 8.299 1.00 95.19 156 TYR A C 1
ATOM 1153 O O . TYR A 1 156 ? 4.771 9.067 8.884 1.00 95.19 156 TYR A O 1
ATOM 1161 N N . THR A 1 157 ? 5.517 7.698 7.259 1.00 96.88 157 THR A N 1
ATOM 1162 C CA . THR A 1 157 ? 4.200 7.443 6.669 1.00 96.88 157 THR A CA 1
ATOM 1163 C C . THR A 1 157 ? 3.253 6.812 7.691 1.00 96.88 157 THR A C 1
ATOM 1165 O O . THR A 1 157 ? 2.124 7.273 7.842 1.00 96.88 157 THR A O 1
ATOM 1168 N N . ALA A 1 158 ? 3.715 5.823 8.460 1.00 95.69 158 ALA A N 1
ATOM 1169 C CA . ALA A 1 158 ? 2.928 5.180 9.511 1.00 95.69 158 ALA A CA 1
ATOM 1170 C C . ALA A 1 158 ? 2.480 6.162 10.597 1.00 95.69 158 ALA A C 1
ATOM 1172 O O . ALA A 1 158 ? 1.304 6.187 10.958 1.00 95.69 158 ALA A O 1
ATOM 1173 N N . VAL A 1 159 ? 3.391 7.007 11.081 1.00 94.50 159 VAL A N 1
ATOM 1174 C CA . VAL A 1 159 ? 3.082 8.029 12.088 1.00 94.50 159 VAL A CA 1
ATOM 1175 C C . VAL A 1 159 ? 2.113 9.074 11.534 1.00 94.50 159 VAL A C 1
ATOM 1177 O O . VAL A 1 159 ? 1.153 9.429 12.218 1.00 94.50 159 VAL A O 1
ATOM 1180 N N . ALA A 1 160 ? 2.331 9.555 10.309 1.00 95.75 160 ALA A N 1
ATOM 1181 C CA . ALA A 1 160 ? 1.463 10.545 9.677 1.00 95.75 160 ALA A CA 1
ATOM 1182 C C . ALA A 1 160 ? 0.029 10.013 9.512 1.00 95.75 160 ALA A C 1
ATOM 1184 O O . ALA A 1 160 ? -0.931 10.697 9.867 1.00 95.75 160 ALA A O 1
ATOM 1185 N N . LEU A 1 161 ? -0.129 8.775 9.035 1.00 96.81 161 LEU A N 1
ATOM 1186 C CA . LEU A 1 161 ? -1.440 8.142 8.874 1.00 96.81 161 LEU A CA 1
ATOM 1187 C C . LEU A 1 161 ? -2.120 7.854 10.221 1.00 96.81 161 LEU A C 1
ATOM 1189 O O . LEU A 1 161 ? -3.310 8.133 10.373 1.00 96.81 161 LEU A O 1
ATOM 1193 N N . ALA A 1 162 ? -1.371 7.372 11.218 1.00 95.62 162 ALA A N 1
ATOM 1194 C CA . ALA A 1 162 ? -1.892 7.132 12.563 1.00 95.62 162 ALA A CA 1
ATOM 1195 C C . ALA A 1 162 ? -2.407 8.422 13.219 1.00 95.62 162 ALA A C 1
ATOM 1197 O O . ALA A 1 162 ? -3.520 8.439 13.747 1.00 95.62 162 ALA A O 1
ATOM 1198 N N . ARG A 1 163 ? -1.641 9.521 13.121 1.00 93.44 163 ARG A N 1
ATOM 1199 C CA . ARG A 1 163 ? -2.041 10.843 13.631 1.00 93.44 163 ARG A CA 1
ATOM 1200 C C . ARG A 1 163 ? -3.319 11.346 12.969 1.00 93.44 163 ARG A C 1
ATOM 1202 O O . ARG A 1 163 ? -4.208 11.825 13.668 1.00 93.44 163 ARG A O 1
ATOM 1209 N N . ARG A 1 164 ? -3.434 11.203 11.645 1.00 94.31 164 ARG A N 1
ATOM 1210 C CA . ARG A 1 164 ? -4.643 11.591 10.902 1.00 94.31 164 ARG A CA 1
ATOM 1211 C C . ARG A 1 164 ? -5.860 10.778 11.327 1.00 94.31 164 ARG A C 1
ATOM 1213 O O . ARG A 1 164 ? -6.923 11.356 11.528 1.00 94.31 164 ARG A O 1
ATOM 1220 N N . LEU A 1 165 ? -5.713 9.464 11.515 1.00 94.50 165 LEU A N 1
ATOM 1221 C CA . LEU A 1 165 ? -6.814 8.630 11.998 1.00 94.50 165 LEU A CA 1
ATOM 1222 C C . LEU A 1 165 ? -7.235 9.020 13.421 1.00 94.50 165 LEU A C 1
ATOM 1224 O O . LEU A 1 165 ? -8.422 9.189 13.673 1.00 94.50 165 LEU A O 1
ATOM 1228 N N . GLN A 1 166 ? -6.284 9.234 14.332 1.00 91.38 166 GLN A N 1
ATOM 1229 C CA . GLN A 1 166 ? -6.572 9.684 15.701 1.00 91.38 166 GLN A CA 1
ATOM 1230 C C . GLN A 1 166 ? -7.277 11.047 15.720 1.00 91.38 166 GLN A C 1
ATOM 1232 O O . GLN A 1 166 ? -8.307 11.200 16.377 1.00 91.38 166 GLN A O 1
ATOM 1237 N N . ALA A 1 167 ? -6.794 12.005 14.924 1.00 90.19 167 ALA A N 1
ATOM 1238 C CA . ALA A 1 167 ? -7.436 13.307 14.762 1.00 90.19 167 ALA A CA 1
ATOM 1239 C C . ALA A 1 167 ? -8.866 13.180 14.208 1.00 90.19 167 ALA A C 1
ATOM 1241 O O . ALA A 1 167 ? -9.782 13.821 14.723 1.00 90.19 167 ALA A O 1
ATOM 1242 N N . ALA A 1 168 ? -9.083 12.311 13.215 1.00 90.56 168 ALA A N 1
ATOM 1243 C CA . ALA A 1 168 ? -10.402 12.050 12.638 1.00 90.56 168 ALA A CA 1
ATOM 1244 C C . ALA A 1 168 ? -11.376 11.360 13.614 1.00 90.56 168 ALA A C 1
ATOM 1246 O O . ALA A 1 168 ? -12.590 11.479 13.442 1.00 90.56 168 ALA A O 1
ATOM 1247 N N . LEU A 1 169 ? -10.859 10.657 14.628 1.00 88.69 169 LEU A N 1
ATOM 1248 C CA . LEU A 1 169 ? -11.635 10.037 15.708 1.00 88.69 169 LEU A CA 1
ATOM 1249 C C . LEU A 1 169 ? -11.901 10.991 16.885 1.00 88.69 169 LEU A C 1
ATOM 1251 O O . LEU A 1 169 ? -12.775 10.717 17.703 1.00 88.69 169 LEU A O 1
ATOM 1255 N N . GLY A 1 170 ? -11.188 12.120 16.963 1.00 79.94 170 GLY A N 1
ATOM 1256 C CA . GLY A 1 170 ? -11.269 13.064 18.082 1.00 79.94 170 GLY A CA 1
ATOM 1257 C C . GLY A 1 170 ? -10.487 12.636 19.331 1.00 79.94 170 GLY A C 1
ATOM 1258 O O . GLY A 1 170 ? -10.650 13.264 20.379 1.00 79.94 170 GLY A O 1
ATOM 1259 N N . ASP A 1 171 ? -9.636 11.610 19.225 1.00 60.00 171 ASP A N 1
ATOM 1260 C CA . ASP A 1 171 ? -8.830 11.073 20.325 1.00 60.00 171 ASP A CA 1
ATOM 1261 C C . ASP A 1 171 ? -7.396 11.648 20.309 1.00 60.00 171 ASP A C 1
ATOM 1263 O O . ASP A 1 171 ? -6.796 11.808 19.241 1.00 60.00 171 ASP A O 1
ATOM 1267 N N . PRO A 1 172 ? -6.792 11.958 21.476 1.00 50.88 172 PRO A N 1
ATOM 1268 C CA . PRO A 1 172 ? -5.397 12.377 21.542 1.00 50.88 172 PRO A CA 1
ATOM 1269 C C . PRO A 1 172 ? -4.448 11.228 21.167 1.00 50.88 172 PRO A C 1
ATOM 1271 O O . PRO A 1 172 ? -4.620 10.085 21.584 1.00 50.88 172 PRO A O 1
ATOM 1274 N N . VAL A 1 173 ? -3.408 11.562 20.402 1.00 48.44 173 VAL A N 1
ATOM 1275 C CA . VAL A 1 173 ? -2.407 10.634 19.854 1.00 48.44 173 VAL A CA 1
ATOM 1276 C C . VAL A 1 173 ? -1.699 9.832 20.958 1.00 48.44 173 VAL A C 1
ATOM 1278 O O . VAL A 1 173 ? -0.859 10.374 21.675 1.00 48.44 173 VAL A O 1
ATOM 1281 N N . THR A 1 174 ? -1.948 8.522 21.054 1.00 45.59 174 THR A N 1
ATOM 1282 C CA . THR A 1 174 ? -1.097 7.572 21.799 1.00 45.59 174 THR A CA 1
ATOM 1283 C C . THR A 1 174 ? -0.135 6.879 20.838 1.00 45.59 174 THR A C 1
ATOM 1285 O O . THR A 1 174 ? -0.235 5.685 20.565 1.00 45.59 174 THR A O 1
ATOM 1288 N N . ALA A 1 175 ? 0.805 7.632 20.266 1.00 47.66 175 ALA A N 1
ATOM 1289 C CA . ALA A 1 175 ? 1.900 7.034 19.512 1.00 47.66 175 ALA A CA 1
ATOM 1290 C C . ALA A 1 175 ? 2.849 6.336 20.500 1.00 47.66 175 ALA A C 1
ATOM 1292 O O . ALA A 1 175 ? 3.631 6.992 21.175 1.00 47.66 175 ALA A O 1
ATOM 1293 N N . SER A 1 176 ? 2.794 5.007 20.601 1.00 44.00 176 SER A N 1
ATOM 1294 C CA . SER A 1 176 ? 3.790 4.233 21.359 1.00 44.00 176 SER A CA 1
ATOM 1295 C C . SER A 1 176 ? 5.027 3.879 20.525 1.00 44.00 176 SER A C 1
ATOM 1297 O O . SER A 1 176 ? 5.695 2.888 20.821 1.00 44.00 176 SER A O 1
ATOM 1299 N N . ALA A 1 177 ? 5.303 4.627 19.452 1.00 42.91 177 ALA A N 1
ATOM 1300 C CA . ALA A 1 177 ? 6.592 4.535 18.782 1.00 42.91 177 ALA A CA 1
ATOM 1301 C C . ALA A 1 177 ? 7.670 5.013 19.778 1.00 42.91 177 ALA A C 1
ATOM 1303 O O . ALA A 1 177 ? 7.433 6.014 20.460 1.00 42.91 177 ALA A O 1
ATOM 1304 N N . PRO A 1 178 ? 8.810 4.316 19.923 1.00 41.25 178 PRO A N 1
ATOM 1305 C CA . PRO A 1 178 ? 9.904 4.771 20.779 1.00 41.25 178 PRO A CA 1
ATOM 1306 C C . PRO A 1 178 ? 10.224 6.248 20.505 1.00 41.25 178 PRO A C 1
ATOM 1308 O O . PRO A 1 178 ? 10.290 6.649 19.349 1.00 41.25 178 PRO A O 1
ATOM 1311 N N . GLU A 1 179 ? 10.441 7.075 21.532 1.00 39.22 179 GLU A N 1
ATOM 1312 C CA . GLU A 1 179 ? 10.712 8.521 21.369 1.00 39.22 179 GLU A CA 1
ATOM 1313 C C . GLU A 1 179 ? 11.921 8.819 20.451 1.00 39.22 179 GLU A C 1
ATOM 1315 O O . GLU A 1 179 ? 11.993 9.888 19.847 1.00 39.22 179 GLU A O 1
ATOM 1320 N N . SER A 1 180 ? 12.838 7.858 20.276 1.00 43.34 180 SER A N 1
ATOM 1321 C CA . SER A 1 180 ? 13.926 7.918 19.288 1.00 43.34 180 SER A CA 1
ATOM 1322 C C . SER A 1 180 ? 13.450 7.892 17.831 1.00 43.34 180 SER A C 1
ATOM 1324 O O . SER A 1 180 ? 14.114 8.457 16.969 1.00 43.34 180 SER A O 1
ATOM 1326 N N . ASP A 1 181 ? 12.312 7.251 17.562 1.00 44.78 181 ASP A N 1
ATOM 1327 C CA . ASP A 1 181 ? 11.772 6.953 16.227 1.00 44.78 181 ASP A CA 1
ATOM 1328 C C . ASP A 1 181 ? 10.959 8.137 15.678 1.00 44.78 181 ASP A C 1
ATOM 1330 O O . ASP A 1 181 ? 10.823 8.321 14.472 1.00 44.78 181 ASP A O 1
ATOM 1334 N N . MET A 1 182 ? 10.476 8.989 16.584 1.00 49.44 182 MET A N 1
ATOM 1335 C CA . MET A 1 182 ? 9.845 10.269 16.278 1.00 49.44 182 MET A CA 1
ATOM 1336 C C . MET A 1 182 ? 10.880 11.371 16.019 1.00 49.44 182 MET A C 1
ATOM 1338 O O . MET A 1 182 ? 10.595 12.302 15.276 1.00 49.44 182 MET A O 1
ATOM 1342 N N . ALA A 1 183 ? 12.089 11.271 16.585 1.00 47.31 183 ALA A N 1
ATOM 1343 C CA . ALA A 1 183 ? 13.105 12.318 16.487 1.00 47.31 183 ALA A CA 1
ATOM 1344 C C . ALA A 1 183 ? 13.564 12.574 15.039 1.00 47.31 183 ALA A C 1
ATOM 1346 O O . ALA A 1 183 ? 13.593 13.726 14.626 1.00 47.31 183 ALA A O 1
ATOM 1347 N N . GLU A 1 184 ? 13.827 11.540 14.230 1.00 48.31 184 GLU A N 1
ATOM 1348 C CA . GLU A 1 184 ? 14.229 11.731 12.820 1.00 48.31 184 GLU A CA 1
ATOM 1349 C C . GLU A 1 184 ? 13.098 12.281 11.929 1.00 48.31 184 GLU A C 1
ATOM 1351 O O . GLU A 1 184 ? 13.366 12.968 10.941 1.00 48.31 184 GLU A O 1
ATOM 1356 N N . ALA A 1 185 ? 11.837 12.023 12.295 1.00 42.62 185 ALA A N 1
ATOM 1357 C CA . ALA A 1 185 ? 10.653 12.512 11.589 1.00 42.62 185 ALA A CA 1
ATOM 1358 C C . ALA A 1 185 ? 10.190 13.909 12.060 1.00 42.62 185 ALA A C 1
ATOM 1360 O O . ALA A 1 185 ? 9.483 14.586 11.315 1.00 42.62 185 ALA A O 1
ATOM 1361 N N . ILE A 1 186 ? 10.570 14.344 13.272 1.00 48.28 186 ILE A N 1
ATOM 1362 C CA . ILE A 1 186 ? 10.082 15.572 13.940 1.00 48.28 186 ILE A CA 1
ATOM 1363 C C . ILE A 1 186 ? 11.140 16.686 14.036 1.00 48.28 186 ILE A C 1
ATOM 1365 O O . ILE A 1 186 ? 10.789 17.857 14.159 1.00 48.28 186 ILE A O 1
ATOM 1369 N N . THR A 1 187 ? 12.445 16.407 13.960 1.00 36.00 187 THR A N 1
ATOM 1370 C CA . THR A 1 187 ? 13.447 17.483 14.096 1.00 36.00 187 THR A CA 1
ATOM 1371 C C . THR A 1 187 ? 13.596 18.296 12.807 1.00 36.00 187 THR A C 1
ATOM 1373 O O . THR A 1 187 ? 14.361 17.912 11.928 1.00 36.00 187 THR A O 1
ATOM 1376 N N . ASP A 1 188 ? 12.881 19.419 12.690 1.00 35.56 188 ASP A N 1
ATOM 1377 C CA . ASP A 1 188 ? 13.421 20.723 13.126 1.00 35.56 188 ASP A CA 1
ATOM 1378 C C . ASP A 1 188 ? 12.327 21.813 13.068 1.00 35.56 188 ASP A C 1
ATOM 1380 O O . ASP A 1 188 ? 12.237 22.611 12.137 1.00 35.56 188 ASP A O 1
ATOM 1384 N N . ALA A 1 189 ? 11.474 21.857 14.094 1.00 33.47 189 ALA A N 1
ATOM 1385 C CA . ALA A 1 189 ? 10.713 23.052 14.434 1.00 33.47 189 ALA A CA 1
ATOM 1386 C C . ALA A 1 189 ? 11.070 23.442 15.873 1.00 33.47 189 ALA A C 1
ATOM 1388 O O . ALA A 1 189 ? 10.696 22.777 16.834 1.00 33.47 189 ALA A O 1
ATOM 1389 N N . SER A 1 190 ? 11.785 24.561 16.014 1.00 30.38 190 SER A N 1
ATOM 1390 C CA . SER A 1 190 ? 12.078 25.250 17.279 1.00 30.38 190 SER A CA 1
ATOM 1391 C C . SER A 1 190 ? 13.376 24.865 18.010 1.00 30.38 190 SER A C 1
ATOM 1393 O O . SER A 1 190 ? 13.386 24.433 19.161 1.00 30.38 190 SER A O 1
ATOM 1395 N N . THR A 1 191 ? 14.514 25.236 17.419 1.00 28.88 191 THR A N 1
ATOM 1396 C CA . THR A 1 191 ? 15.632 25.790 18.203 1.00 28.88 191 THR A CA 1
ATOM 1397 C C . THR A 1 191 ? 15.671 27.314 18.091 1.00 28.88 191 THR A C 1
ATOM 1399 O O . THR A 1 191 ? 16.568 27.899 17.497 1.00 28.88 191 THR A O 1
ATOM 1402 N N . THR A 1 192 ? 14.718 28.016 18.713 1.00 25.62 192 THR A N 1
ATOM 1403 C CA . THR A 1 192 ? 14.975 29.394 19.178 1.00 25.62 192 THR A CA 1
ATOM 1404 C C . THR A 1 192 ? 14.146 29.723 20.420 1.00 25.62 192 THR A C 1
ATOM 1406 O O . THR A 1 192 ? 13.182 30.478 20.384 1.00 25.62 192 THR A O 1
ATOM 1409 N N . THR A 1 193 ? 14.575 29.219 21.576 1.00 26.78 193 THR A N 1
ATOM 1410 C CA . THR A 1 193 ? 14.482 30.039 22.790 1.00 26.78 193 THR A CA 1
ATOM 1411 C C . THR A 1 193 ? 15.752 30.869 22.837 1.00 26.78 193 THR A C 1
ATOM 1413 O O . THR A 1 193 ? 16.820 30.299 23.027 1.00 26.78 193 THR A O 1
ATOM 1416 N N . THR A 1 194 ? 15.656 32.184 22.615 1.00 25.05 194 THR A N 1
ATOM 1417 C CA . THR A 1 194 ? 16.177 33.240 23.509 1.00 25.05 194 THR A CA 1
ATOM 1418 C C . THR A 1 194 ? 15.862 34.631 22.924 1.00 25.05 194 THR A C 1
ATOM 1420 O O . THR A 1 194 ? 16.307 34.966 21.835 1.00 25.05 194 THR A O 1
ATOM 1423 N N . ALA A 1 195 ? 15.163 35.436 23.733 1.00 24.62 195 ALA A N 1
ATOM 1424 C CA . ALA A 1 195 ? 15.088 36.905 23.751 1.00 24.62 195 ALA A CA 1
ATOM 1425 C C . ALA A 1 195 ? 14.386 37.676 22.605 1.00 24.62 195 ALA A C 1
ATOM 1427 O O . ALA A 1 195 ? 14.875 37.810 21.490 1.00 24.62 195 ALA A O 1
ATOM 1428 N N . ALA A 1 196 ? 13.290 38.345 22.986 1.00 24.88 196 ALA A N 1
ATOM 1429 C CA . ALA A 1 196 ? 12.777 39.563 22.350 1.00 24.88 196 ALA A CA 1
ATOM 1430 C C . ALA A 1 196 ? 13.843 40.694 22.365 1.00 24.88 196 ALA A C 1
ATOM 1432 O O . ALA A 1 196 ? 14.706 40.686 23.250 1.00 24.88 196 ALA A O 1
ATOM 1433 N N . PRO A 1 197 ? 13.784 41.699 21.461 1.00 29.95 197 PRO A N 1
ATOM 1434 C CA . PRO A 1 197 ? 12.802 42.780 21.608 1.00 29.95 197 PRO A CA 1
ATOM 1435 C C . PRO A 1 197 ? 12.155 43.291 20.298 1.00 29.95 197 PRO A C 1
ATOM 1437 O O . PRO A 1 197 ? 12.501 42.910 19.187 1.00 29.95 197 PRO A O 1
ATOM 1440 N N . ALA A 1 198 ? 11.164 44.163 20.500 1.00 27.28 198 ALA A N 1
ATOM 1441 C CA . ALA A 1 198 ? 10.219 44.747 19.551 1.00 27.28 198 ALA A CA 1
ATOM 1442 C C . ALA A 1 198 ? 10.801 45.683 18.468 1.00 27.28 198 ALA A C 1
ATOM 1444 O O . ALA A 1 198 ? 11.749 46.415 18.738 1.00 27.28 198 ALA A O 1
ATOM 1445 N N . ALA A 1 199 ? 10.106 45.762 17.318 1.00 25.50 199 ALA A N 1
ATOM 1446 C CA . ALA A 1 199 ? 9.442 46.963 16.759 1.00 25.50 199 ALA A CA 1
ATOM 1447 C C . ALA A 1 199 ? 9.476 47.039 15.213 1.00 25.50 199 ALA A C 1
ATOM 1449 O O . ALA A 1 199 ? 10.543 46.990 14.614 1.00 25.50 199 ALA A O 1
ATOM 1450 N N . GLY A 1 200 ? 8.312 47.336 14.609 1.00 23.53 200 GLY A N 1
ATOM 1451 C CA . GLY A 1 200 ? 8.203 48.259 13.466 1.00 23.53 200 GLY A CA 1
ATOM 1452 C C . GLY A 1 200 ? 7.813 47.695 12.089 1.00 23.53 200 GLY A C 1
ATOM 1453 O O . GLY A 1 200 ? 8.646 47.073 11.453 1.00 23.53 200 GLY A O 1
ATOM 1454 N N . ALA A 1 201 ? 6.613 48.099 11.619 1.00 26.25 201 ALA A N 1
ATOM 1455 C CA . ALA A 1 201 ? 6.238 48.460 10.228 1.00 26.25 201 ALA A CA 1
ATOM 1456 C C . ALA A 1 201 ? 6.357 47.395 9.106 1.00 26.25 201 ALA A C 1
ATOM 1458 O O . ALA A 1 201 ? 7.272 46.597 9.094 1.00 26.25 201 ALA A O 1
ATOM 1459 N N . THR A 1 202 ? 5.560 47.327 8.035 1.00 22.72 202 THR A N 1
ATOM 1460 C CA . THR A 1 202 ? 4.277 47.878 7.559 1.00 22.72 202 THR A CA 1
ATOM 1461 C C . THR A 1 202 ? 3.920 47.057 6.304 1.00 22.72 202 THR A C 1
ATOM 1463 O O . THR A 1 202 ? 4.809 46.747 5.520 1.00 22.72 202 THR A O 1
ATOM 1466 N N . SER A 1 203 ? 2.635 46.757 6.128 1.00 26.73 203 SER A N 1
ATOM 1467 C CA . SER A 1 203 ? 1.853 46.541 4.894 1.00 26.73 203 SER A CA 1
ATOM 1468 C C . SER A 1 203 ? 2.534 46.197 3.551 1.00 26.73 203 SER A C 1
ATOM 1470 O O . SER A 1 203 ? 3.197 47.048 2.966 1.00 26.73 203 SER A O 1
ATOM 1472 N N . SER A 1 204 ? 2.129 45.071 2.945 1.00 26.30 204 SER A N 1
ATOM 1473 C CA . SER A 1 204 ? 1.493 45.052 1.608 1.00 26.30 204 SER A CA 1
ATOM 1474 C C . SER A 1 204 ? 0.885 43.673 1.305 1.00 26.30 204 SER A C 1
ATOM 1476 O O . SER A 1 204 ? 1.613 42.695 1.153 1.00 26.30 204 SER A O 1
ATOM 1478 N N . GLU A 1 205 ? -0.440 43.605 1.191 1.00 27.62 205 GLU A N 1
ATOM 1479 C CA . GLU A 1 205 ? -1.180 42.455 0.659 1.00 27.62 205 GLU A CA 1
ATOM 1480 C C . GLU A 1 205 ? -1.351 42.579 -0.861 1.00 27.62 205 GLU A C 1
ATOM 1482 O O . GLU A 1 205 ? -1.679 43.664 -1.351 1.00 27.62 205 GLU A O 1
ATOM 1487 N N . SER A 1 206 ? -1.215 41.469 -1.597 1.00 28.75 206 SER A N 1
ATOM 1488 C CA . SER A 1 206 ? -2.058 41.119 -2.760 1.00 28.75 206 SER A CA 1
ATOM 1489 C C . SER A 1 206 ? -1.724 39.721 -3.323 1.00 28.75 206 SER A C 1
ATOM 1491 O O . SER A 1 206 ? -0.632 39.221 -3.066 1.00 28.75 206 SER A O 1
ATOM 1493 N N . PRO A 1 207 ? -2.667 39.056 -4.029 1.00 37.78 207 PRO A N 1
ATOM 1494 C CA . PRO A 1 207 ? -3.101 37.710 -3.642 1.00 37.78 207 PRO A CA 1
ATOM 1495 C C . PRO A 1 207 ? -2.892 36.612 -4.707 1.00 37.78 207 PRO A C 1
ATOM 1497 O O . PRO A 1 207 ? -2.592 36.899 -5.862 1.00 37.78 207 PRO A O 1
ATOM 1500 N N . ALA A 1 208 ? -3.222 35.381 -4.287 1.00 24.98 208 ALA A N 1
ATOM 1501 C CA . ALA A 1 208 ? -3.644 34.205 -5.065 1.00 24.98 208 ALA A CA 1
ATOM 1502 C C . ALA A 1 208 ? -2.613 33.080 -5.289 1.00 24.98 208 ALA A C 1
ATOM 1504 O O . ALA A 1 208 ? -1.826 33.107 -6.226 1.00 24.98 208 ALA A O 1
ATOM 1505 N N . ALA A 1 209 ? -2.767 32.005 -4.510 1.00 26.11 209 ALA A N 1
ATOM 1506 C CA . ALA A 1 209 ? -2.911 30.638 -5.019 1.00 26.11 209 ALA A CA 1
ATOM 1507 C C . ALA A 1 209 ? -3.587 29.794 -3.925 1.00 26.11 209 ALA A C 1
ATOM 1509 O O . ALA A 1 209 ? -3.174 29.825 -2.770 1.00 26.11 209 ALA A O 1
ATOM 1510 N N . HIS A 1 210 ? -4.672 29.104 -4.276 1.00 30.80 210 HIS A N 1
ATOM 1511 C CA . HIS A 1 210 ? -5.389 28.195 -3.384 1.00 30.80 210 HIS A CA 1
ATOM 1512 C C . HIS A 1 210 ? -4.530 26.943 -3.147 1.00 30.80 210 HIS A C 1
ATOM 1514 O O . HIS A 1 210 ? -4.637 25.974 -3.891 1.00 30.80 210 HIS A O 1
ATOM 1520 N N . GLY A 1 211 ? -3.658 26.981 -2.142 1.00 26.53 211 GLY A N 1
ATOM 1521 C CA . GLY A 1 211 ? -3.095 25.789 -1.517 1.00 26.53 211 GLY A CA 1
ATOM 1522 C C . GLY A 1 211 ? -3.949 25.462 -0.301 1.00 26.53 211 GLY A C 1
ATOM 1523 O O . GLY A 1 211 ? -4.043 26.282 0.609 1.00 26.53 211 GLY A O 1
ATOM 1524 N N . GLY A 1 212 ? -4.632 24.317 -0.319 1.00 32.12 212 GLY A N 1
ATOM 1525 C CA . GLY A 1 212 ? -5.269 23.786 0.882 1.00 32.12 212 GLY A CA 1
ATOM 1526 C C . GLY A 1 212 ? -4.201 23.603 1.955 1.00 32.12 212 GLY A C 1
ATOM 1527 O O . GLY A 1 212 ? -3.153 23.023 1.690 1.00 32.12 212 GLY A O 1
ATOM 1528 N N . ASP A 1 213 ? -4.447 24.170 3.127 1.00 31.98 213 ASP A N 1
ATOM 1529 C CA . ASP A 1 213 ? -3.551 24.134 4.276 1.00 31.98 213 ASP A CA 1
ATOM 1530 C C . ASP A 1 213 ? -3.461 22.697 4.822 1.00 31.98 213 ASP A C 1
ATOM 1532 O O . ASP A 1 213 ? -4.310 22.261 5.594 1.00 31.98 213 ASP A O 1
ATOM 1536 N N . THR A 1 214 ? -2.465 21.932 4.365 1.00 41.41 214 THR A N 1
ATOM 1537 C CA . THR A 1 214 ? -2.136 20.577 4.851 1.00 41.41 214 THR A CA 1
ATOM 1538 C C . THR A 1 214 ? -1.308 20.601 6.142 1.00 41.41 214 THR A C 1
ATOM 1540 O O . THR A 1 214 ? -1.133 19.575 6.796 1.00 41.41 214 THR A O 1
ATOM 1543 N N . SER A 1 215 ? -0.831 21.781 6.547 1.00 41.22 215 SER A N 1
ATOM 1544 C CA . SER A 1 215 ? 0.114 21.979 7.654 1.00 41.22 215 SER A CA 1
ATOM 1545 C C . SER A 1 215 ? -0.491 21.695 9.034 1.00 41.22 215 SER A C 1
ATOM 1547 O O . SER A 1 215 ? 0.237 21.437 9.990 1.00 41.22 215 SER A O 1
ATOM 1549 N N . ALA A 1 216 ? -1.820 21.747 9.159 1.00 41.34 216 ALA A N 1
ATOM 1550 C CA . ALA A 1 216 ? -2.503 21.578 10.440 1.00 41.34 216 ALA A CA 1
ATOM 1551 C C . ALA A 1 216 ? -2.630 20.108 10.888 1.00 41.34 216 ALA A C 1
ATOM 1553 O O . ALA A 1 216 ? -2.766 19.855 12.084 1.00 41.34 216 ALA A O 1
ATOM 1554 N N . GLU A 1 217 ? -2.573 19.137 9.966 1.00 46.84 217 GLU A N 1
ATOM 1555 C CA . GLU A 1 217 ? -2.862 17.723 10.273 1.00 46.84 217 GLU A CA 1
ATOM 1556 C C . GLU A 1 217 ? -1.610 16.877 10.571 1.00 46.84 217 GLU A C 1
ATOM 1558 O O . GLU A 1 217 ? -1.700 15.861 11.260 1.00 46.84 217 GLU A O 1
ATOM 1563 N N . THR A 1 218 ? -0.427 17.290 10.106 1.00 49.53 218 THR A N 1
ATOM 1564 C CA . THR A 1 218 ? 0.844 16.570 10.324 1.00 49.53 218 THR A CA 1
ATOM 1565 C C . THR A 1 218 ? 1.609 17.018 11.575 1.00 49.53 218 THR A C 1
ATOM 1567 O O . THR A 1 218 ? 2.444 16.263 12.085 1.00 49.53 218 THR A O 1
ATOM 1570 N N . GLY A 1 219 ? 1.302 18.193 12.135 1.00 59.06 219 GLY A N 1
ATOM 1571 C CA . GLY A 1 219 ? 2.032 18.771 13.272 1.00 59.06 219 GLY A CA 1
ATOM 1572 C C . GLY A 1 219 ? 3.499 19.081 12.937 1.00 59.06 219 GLY A C 1
ATOM 1573 O O . GLY A 1 219 ? 3.821 19.324 11.779 1.00 59.06 219 GLY A O 1
ATOM 1574 N N . ASP A 1 220 ? 4.387 19.012 13.939 1.00 69.38 220 ASP A N 1
ATOM 1575 C CA . ASP A 1 220 ? 5.851 19.235 13.850 1.00 69.38 220 ASP A CA 1
ATOM 1576 C C . ASP A 1 220 ? 6.620 18.202 12.985 1.00 69.38 220 ASP A C 1
ATOM 1578 O O . ASP A 1 220 ? 7.820 18.006 13.164 1.00 69.38 220 ASP A O 1
ATOM 1582 N N . LEU A 1 221 ? 5.958 17.470 12.083 1.00 78.12 221 LEU A N 1
ATOM 1583 C CA . LEU A 1 221 ? 6.662 16.562 11.177 1.00 78.12 221 LEU A CA 1
ATOM 1584 C C . LEU A 1 221 ? 7.435 17.362 10.127 1.00 78.12 221 LEU A C 1
ATOM 1586 O O . LEU A 1 221 ? 6.923 18.323 9.550 1.00 78.12 221 LEU A O 1
ATOM 1590 N N . ARG A 1 222 ? 8.654 16.910 9.833 1.00 86.44 222 ARG A N 1
ATOM 1591 C CA . ARG A 1 222 ? 9.433 17.397 8.693 1.00 86.44 222 ARG A CA 1
ATOM 1592 C C . ARG A 1 222 ? 8.642 17.250 7.383 1.00 86.44 222 ARG A C 1
ATOM 1594 O O . ARG A 1 222 ? 7.783 16.365 7.288 1.00 86.44 222 ARG A O 1
ATOM 1601 N N . PRO A 1 223 ? 8.948 18.043 6.342 1.00 93.12 223 PRO A N 1
ATOM 1602 C CA . PRO A 1 223 ? 8.366 17.834 5.021 1.00 93.12 223 PRO A CA 1
ATOM 1603 C C . PRO A 1 223 ? 8.627 16.408 4.515 1.00 93.12 223 PRO A C 1
ATOM 1605 O O . PRO A 1 223 ? 9.769 15.942 4.515 1.00 93.12 223 PRO A O 1
ATOM 1608 N N . ALA A 1 224 ? 7.574 15.719 4.066 1.00 94.06 224 ALA A N 1
ATOM 1609 C CA . ALA A 1 224 ? 7.654 14.322 3.636 1.00 94.06 224 ALA A CA 1
ATOM 1610 C C . ALA A 1 224 ? 8.705 14.102 2.538 1.00 94.06 224 ALA A C 1
ATOM 1612 O O . ALA A 1 224 ? 9.480 13.151 2.611 1.00 94.06 224 ALA A O 1
ATOM 1613 N N . GLU A 1 225 ? 8.778 15.005 1.550 1.00 95.75 225 GLU A N 1
ATOM 1614 C CA . GLU A 1 225 ? 9.752 14.903 0.456 1.00 95.75 225 GLU A CA 1
ATOM 1615 C C . GLU A 1 225 ? 11.191 14.855 0.978 1.00 95.75 225 GLU A C 1
ATOM 1617 O O . GLU A 1 225 ? 11.984 14.054 0.488 1.00 95.75 225 GLU A O 1
ATOM 1622 N N . GLU A 1 226 ? 11.528 15.649 1.998 1.00 95.31 226 GLU A N 1
ATOM 1623 C CA . GLU A 1 226 ? 12.875 15.639 2.570 1.00 95.31 226 GLU A CA 1
ATOM 1624 C C . GLU A 1 226 ? 13.196 14.288 3.208 1.00 95.31 226 GLU A C 1
ATOM 1626 O O . GLU A 1 226 ? 14.228 13.697 2.899 1.00 95.31 226 GLU A O 1
ATOM 1631 N N . VAL A 1 227 ? 12.289 13.759 4.038 1.00 95.69 227 VAL A N 1
ATOM 1632 C CA . VAL A 1 227 ? 12.469 12.454 4.696 1.00 95.69 227 VAL A CA 1
ATOM 1633 C C . VAL A 1 227 ? 12.608 11.339 3.658 1.00 95.69 227 VAL A C 1
ATOM 1635 O O . VAL A 1 227 ? 13.485 10.482 3.769 1.00 95.69 227 VAL A O 1
ATOM 1638 N N . PHE A 1 228 ? 11.784 11.367 2.611 1.00 96.56 228 PHE A N 1
ATOM 1639 C CA . PHE A 1 228 ? 11.804 10.365 1.550 1.00 96.56 228 PHE A CA 1
ATOM 1640 C C . PHE A 1 228 ? 13.098 10.438 0.737 1.00 96.56 228 PHE A C 1
ATOM 1642 O O . PHE A 1 228 ? 13.727 9.405 0.514 1.00 96.56 228 PHE A O 1
ATOM 1649 N N . VAL A 1 229 ? 13.539 11.632 0.331 1.00 96.38 229 VAL A N 1
ATOM 1650 C CA . VAL A 1 229 ? 14.771 11.835 -0.454 1.00 96.38 229 VAL A CA 1
ATOM 1651 C C . VAL A 1 229 ? 16.032 11.527 0.365 1.00 96.38 229 VAL A C 1
ATOM 1653 O O . VAL A 1 229 ? 16.992 10.968 -0.172 1.00 96.38 229 VAL A O 1
ATOM 1656 N N . GLU A 1 230 ? 16.039 11.851 1.658 1.00 95.25 230 GLU A N 1
ATOM 1657 C CA . GLU A 1 230 ? 17.156 11.601 2.575 1.00 95.25 230 GLU A CA 1
ATOM 1658 C C . GLU A 1 230 ? 17.173 10.183 3.159 1.00 95.25 230 GLU A C 1
ATOM 1660 O O . GLU A 1 230 ? 18.144 9.807 3.817 1.00 95.25 230 GLU A O 1
ATOM 1665 N N . SER A 1 231 ? 16.147 9.368 2.930 1.00 93.69 231 SER A N 1
ATOM 1666 C CA . SER A 1 231 ? 16.174 7.966 3.345 1.00 93.69 231 SER A CA 1
ATOM 1667 C C . SER A 1 231 ? 17.226 7.165 2.562 1.00 93.69 231 SER A C 1
ATOM 1669 O O . SER A 1 231 ? 17.591 7.491 1.426 1.00 93.69 231 SER A O 1
ATOM 1671 N N . ASP A 1 232 ? 17.717 6.068 3.144 1.00 92.56 232 ASP A N 1
ATOM 1672 C CA . ASP A 1 232 ? 18.620 5.155 2.432 1.00 92.56 232 ASP A CA 1
ATOM 1673 C C . ASP A 1 232 ? 17.960 4.540 1.193 1.00 92.56 232 ASP A C 1
ATOM 1675 O O . ASP A 1 232 ? 18.614 4.381 0.157 1.00 92.56 232 ASP A O 1
ATOM 1679 N N . THR A 1 233 ? 16.666 4.216 1.275 1.00 92.06 233 THR A N 1
ATOM 1680 C CA . THR A 1 233 ? 15.884 3.713 0.140 1.00 92.06 233 THR A CA 1
ATOM 1681 C C . THR A 1 233 ? 15.729 4.784 -0.933 1.00 92.06 233 THR A C 1
ATOM 1683 O O . THR A 1 233 ? 15.965 4.502 -2.107 1.00 92.06 233 THR A O 1
ATOM 1686 N N . GLY A 1 234 ? 15.418 6.022 -0.547 1.00 95.44 234 GLY A N 1
ATOM 1687 C CA . GLY A 1 234 ? 15.291 7.161 -1.452 1.00 95.44 234 GLY A CA 1
ATOM 1688 C C . GLY A 1 234 ? 16.585 7.469 -2.192 1.00 95.44 234 GLY A C 1
ATOM 1689 O O . GLY A 1 234 ? 16.592 7.521 -3.422 1.00 95.44 234 GLY A O 1
ATOM 1690 N N . ARG A 1 235 ? 17.716 7.562 -1.479 1.00 95.81 235 ARG A N 1
ATOM 1691 C CA . ARG A 1 235 ? 19.047 7.716 -2.098 1.00 95.81 235 ARG A CA 1
ATOM 1692 C C . ARG A 1 235 ? 19.389 6.562 -3.039 1.00 95.81 235 ARG A C 1
ATOM 1694 O O . ARG A 1 235 ? 19.946 6.783 -4.116 1.00 95.81 235 ARG A O 1
ATOM 1701 N N . PHE A 1 236 ? 19.062 5.331 -2.648 1.00 93.69 236 PHE A N 1
ATOM 1702 C CA . PHE A 1 236 ? 19.285 4.153 -3.481 1.00 93.69 236 PHE A CA 1
ATOM 1703 C C . PHE A 1 236 ? 18.462 4.211 -4.774 1.00 93.69 236 PHE A C 1
ATOM 1705 O O . PHE A 1 236 ? 19.023 4.044 -5.856 1.00 93.69 236 PHE A O 1
ATOM 1712 N N . LEU A 1 237 ? 17.167 4.511 -4.688 1.00 94.25 237 LEU A N 1
ATOM 1713 C CA . LEU A 1 237 ? 16.284 4.665 -5.845 1.00 94.25 237 LEU A CA 1
ATOM 1714 C C . LEU A 1 237 ? 16.721 5.829 -6.743 1.00 94.25 237 LEU A C 1
ATOM 1716 O O . LEU A 1 237 ? 16.782 5.674 -7.962 1.00 94.25 237 LEU A O 1
ATOM 1720 N N . ALA A 1 238 ? 17.133 6.955 -6.159 1.00 95.06 238 ALA A N 1
ATOM 1721 C CA . ALA A 1 238 ? 17.676 8.085 -6.904 1.00 95.06 238 ALA A CA 1
ATOM 1722 C C . ALA A 1 238 ? 18.921 7.697 -7.721 1.00 95.06 238 ALA A C 1
ATOM 1724 O O . ALA A 1 238 ? 19.027 8.071 -8.889 1.00 95.06 238 ALA A O 1
ATOM 1725 N N . SER A 1 239 ? 19.814 6.870 -7.158 1.00 96.06 239 SER A N 1
ATOM 1726 C CA . SER A 1 239 ? 20.993 6.340 -7.870 1.00 96.06 239 SER A CA 1
ATOM 1727 C C . SER A 1 239 ? 20.652 5.415 -9.048 1.00 96.06 239 SER A C 1
ATOM 1729 O O . SER A 1 239 ? 21.501 5.149 -9.898 1.00 96.06 239 SER A O 1
ATOM 1731 N N . LYS A 1 240 ? 19.408 4.931 -9.098 1.00 93.81 240 LYS A N 1
ATOM 1732 C CA . LYS A 1 240 ? 18.835 4.078 -10.145 1.00 93.81 240 LYS A CA 1
ATOM 1733 C C . LYS A 1 240 ? 17.919 4.847 -11.102 1.00 93.81 240 LYS A C 1
ATOM 1735 O O . LYS A 1 240 ? 17.171 4.230 -11.846 1.00 93.81 240 LYS A O 1
ATOM 1740 N N . ASN A 1 241 ? 17.992 6.180 -11.092 1.00 94.56 241 ASN A N 1
ATOM 1741 C CA . ASN A 1 241 ? 17.154 7.098 -11.869 1.00 94.56 241 ASN A CA 1
ATOM 1742 C C . ASN A 1 241 ? 15.663 7.116 -11.482 1.00 94.56 241 ASN A C 1
ATOM 1744 O O . ASN A 1 241 ? 14.863 7.712 -12.191 1.00 94.56 241 ASN A O 1
ATOM 1748 N N . TRP A 1 242 ? 15.295 6.593 -10.311 1.00 95.94 242 TRP A N 1
ATOM 1749 C CA . TRP A 1 242 ? 13.923 6.636 -9.782 1.00 95.94 242 TRP A CA 1
ATOM 1750 C C . TRP A 1 242 ? 13.691 7.826 -8.839 1.00 95.94 242 TRP A C 1
ATOM 1752 O O . TRP A 1 242 ? 12.927 7.740 -7.883 1.00 95.94 242 TRP A O 1
ATOM 1762 N N . SER A 1 243 ? 14.371 8.955 -9.070 1.00 96.50 243 SER A N 1
ATOM 1763 C CA . SER A 1 243 ? 14.228 10.146 -8.211 1.00 96.50 243 SER A CA 1
ATOM 1764 C C . SER A 1 243 ? 12.838 10.780 -8.308 1.00 96.50 243 SER A C 1
ATOM 1766 O O . SER A 1 243 ? 12.398 11.447 -7.375 1.00 96.50 243 SER A O 1
ATOM 1768 N N . GLU A 1 244 ? 12.171 10.625 -9.451 1.00 97.00 244 GLU A N 1
ATOM 1769 C CA . GLU A 1 244 ? 10.800 11.096 -9.647 1.00 97.00 244 GLU A CA 1
ATOM 1770 C C . GLU A 1 244 ? 9.817 10.284 -8.805 1.00 97.00 244 GLU A C 1
ATOM 1772 O O . GLU A 1 244 ? 9.033 10.874 -8.071 1.00 97.00 244 GLU A O 1
ATOM 1777 N N . ASP A 1 245 ? 9.953 8.956 -8.792 1.00 97.50 245 ASP A N 1
ATOM 1778 C CA . ASP A 1 245 ? 9.148 8.081 -7.936 1.00 97.50 245 ASP A CA 1
ATOM 1779 C C . ASP A 1 245 ? 9.275 8.422 -6.455 1.00 97.50 245 ASP A C 1
ATOM 1781 O O . ASP A 1 245 ? 8.275 8.413 -5.743 1.00 97.50 245 ASP A O 1
ATOM 1785 N N . VAL A 1 246 ? 10.486 8.731 -5.979 1.00 98.06 246 VAL A N 1
ATOM 1786 C CA . VAL A 1 246 ? 10.702 9.087 -4.567 1.00 98.06 246 VAL A CA 1
ATOM 1787 C C . VAL A 1 246 ? 9.891 10.326 -4.190 1.00 98.06 246 VAL A C 1
ATOM 1789 O O . VAL A 1 246 ? 9.214 10.328 -3.164 1.00 98.06 246 VAL A O 1
ATOM 1792 N N . ARG A 1 247 ? 9.905 11.358 -5.043 1.00 98.19 247 ARG A N 1
ATOM 1793 C CA . ARG A 1 247 ? 9.110 12.577 -4.831 1.00 98.19 247 ARG A CA 1
ATOM 1794 C C . A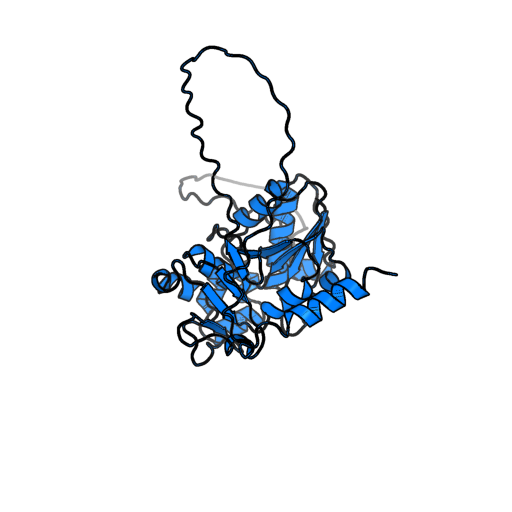RG A 1 247 ? 7.625 12.330 -5.014 1.00 98.19 247 ARG A C 1
ATOM 1796 O O . ARG A 1 247 ? 6.827 12.882 -4.269 1.00 98.19 247 ARG A O 1
ATOM 1803 N N . PHE A 1 248 ? 7.257 11.504 -5.990 1.00 98.50 248 PHE A N 1
ATOM 1804 C CA . PHE A 1 248 ? 5.874 11.123 -6.221 1.00 98.50 248 PHE A CA 1
ATOM 1805 C C . PHE A 1 248 ? 5.288 10.455 -4.977 1.00 98.50 248 PHE A C 1
ATOM 1807 O O . PHE A 1 248 ? 4.263 10.909 -4.489 1.00 98.50 248 PHE A O 1
ATOM 1814 N N . CYS A 1 249 ? 5.976 9.470 -4.394 1.00 98.38 249 CYS A N 1
ATOM 1815 C CA . CYS A 1 249 ? 5.514 8.757 -3.198 1.00 98.38 249 CYS A CA 1
ATOM 1816 C C . CYS A 1 249 ? 5.411 9.641 -1.943 1.00 98.38 249 CYS A C 1
ATOM 1818 O O . CYS A 1 249 ? 4.700 9.274 -1.011 1.00 98.38 249 CYS A O 1
ATOM 1820 N N . ALA A 1 250 ? 6.101 10.785 -1.916 1.00 98.06 250 ALA A N 1
ATOM 1821 C CA . ALA A 1 250 ? 6.014 11.762 -0.835 1.00 98.06 250 ALA A CA 1
ATOM 1822 C C . ALA A 1 250 ? 4.812 12.720 -0.963 1.00 98.06 250 ALA A C 1
ATOM 1824 O O . ALA A 1 250 ? 4.546 13.490 -0.041 1.00 98.06 250 ALA A O 1
ATOM 1825 N N . GLN A 1 251 ? 4.099 12.705 -2.096 1.00 98.25 251 GLN A N 1
ATOM 1826 C CA . GLN A 1 251 ? 2.875 13.485 -2.272 1.00 98.25 251 GLN A CA 1
ATOM 1827 C C . GLN A 1 251 ? 1.728 12.891 -1.457 1.00 98.25 251 GLN A C 1
ATOM 1829 O O . GLN A 1 251 ? 1.705 11.703 -1.130 1.00 98.25 251 GLN A O 1
ATOM 1834 N N . GLU A 1 252 ? 0.734 13.724 -1.176 1.00 97.19 252 GLU A N 1
ATOM 1835 C CA . GLU A 1 252 ? -0.421 13.333 -0.381 1.00 97.19 252 GLU A CA 1
ATOM 1836 C C . GLU A 1 252 ? -1.690 13.290 -1.220 1.00 97.19 252 GLU A C 1
ATOM 1838 O O . GLU A 1 252 ? -1.925 14.175 -2.042 1.00 97.19 252 GLU A O 1
ATOM 1843 N N . ASN A 1 253 ? -2.544 12.300 -0.950 1.00 97.12 253 ASN A N 1
ATOM 1844 C CA . ASN A 1 253 ? -3.922 12.248 -1.455 1.00 97.12 253 ASN A CA 1
ATOM 1845 C C . ASN A 1 253 ? -4.036 12.338 -2.990 1.00 97.12 253 ASN A C 1
ATOM 1847 O O . ASN A 1 253 ? -4.970 12.933 -3.523 1.00 97.12 253 ASN A O 1
ATOM 1851 N N . VAL A 1 254 ? -3.067 11.755 -3.696 1.00 98.12 254 VAL A N 1
ATOM 1852 C CA . VAL A 1 254 ? -3.050 11.623 -5.160 1.00 98.12 254 VAL A CA 1
ATOM 1853 C C . VAL A 1 254 ? -4.008 10.527 -5.635 1.00 98.12 254 VAL A C 1
ATOM 1855 O O . VAL A 1 254 ? -4.487 10.577 -6.769 1.00 98.12 254 VAL A O 1
ATOM 1858 N N . PHE A 1 255 ? -4.254 9.533 -4.784 1.00 97.81 255 PHE A N 1
ATOM 1859 C CA . PHE A 1 255 ? -5.064 8.356 -5.058 1.00 97.81 255 PHE A CA 1
ATOM 1860 C C . PHE A 1 255 ? -6.203 8.244 -4.054 1.00 97.81 255 PHE A C 1
ATOM 1862 O O . PHE A 1 255 ? -6.067 8.605 -2.883 1.00 97.81 255 PHE A O 1
ATOM 1869 N N . GLU A 1 256 ? -7.322 7.705 -4.518 1.00 97.25 256 GLU A N 1
ATOM 1870 C CA . GLU A 1 256 ? -8.449 7.364 -3.662 1.00 97.25 256 GLU A CA 1
ATOM 1871 C C . GLU A 1 256 ? -8.461 5.860 -3.354 1.00 97.25 256 GLU A C 1
ATOM 1873 O O . GLU A 1 256 ? -9.049 5.471 -2.351 1.00 97.25 256 GLU A O 1
ATOM 1878 N N . ALA A 1 257 ? -7.827 5.017 -4.185 1.00 98.00 257 ALA A N 1
ATOM 1879 C CA . ALA A 1 257 ? -7.775 3.565 -4.015 1.00 98.00 257 ALA A CA 1
ATOM 1880 C C . ALA A 1 257 ? -7.314 3.152 -2.604 1.00 98.00 257 ALA A C 1
ATOM 1882 O O . ALA A 1 257 ? -6.302 3.638 -2.083 1.00 98.00 257 ALA A O 1
ATOM 1883 N N . VAL A 1 258 ? -8.032 2.208 -1.990 1.00 97.94 258 VAL A N 1
ATOM 1884 C CA . VAL A 1 258 ? -7.662 1.627 -0.689 1.00 97.94 258 VAL A CA 1
ATOM 1885 C C . VAL A 1 258 ? -7.534 0.118 -0.858 1.00 97.94 258 VAL A C 1
ATOM 1887 O O . VAL A 1 258 ? -8.550 -0.569 -0.835 1.00 97.94 258 VAL A O 1
ATOM 1890 N N . PRO A 1 259 ? -6.316 -0.418 -1.054 1.00 97.62 259 PRO A N 1
ATOM 1891 C CA . PRO A 1 259 ? -6.124 -1.852 -1.205 1.00 97.62 259 PRO A CA 1
ATOM 1892 C C . PRO A 1 259 ? -6.530 -2.581 0.080 1.00 97.62 259 PRO A C 1
ATOM 1894 O O . PRO A 1 259 ? -5.944 -2.324 1.133 1.00 97.62 259 PRO A O 1
ATOM 1897 N N . VAL A 1 260 ? -7.496 -3.496 -0.016 1.00 96.94 260 VAL A N 1
ATOM 1898 C CA . VAL A 1 260 ? -7.940 -4.396 1.063 1.00 96.94 260 VAL A CA 1
ATOM 1899 C C . VAL A 1 260 ? -7.669 -5.831 0.630 1.00 96.94 260 VAL A C 1
ATOM 1901 O O . VAL A 1 260 ? -7.992 -6.197 -0.499 1.00 96.94 260 VAL A O 1
ATOM 1904 N N . LEU A 1 261 ? -7.034 -6.632 1.484 1.00 96.06 261 LEU A N 1
ATOM 1905 C CA . LEU A 1 261 ? -6.727 -8.026 1.175 1.00 96.06 261 LEU A CA 1
ATOM 1906 C C . LEU A 1 261 ? -7.985 -8.894 1.312 1.00 96.06 261 LEU A C 1
ATOM 1908 O O . LEU A 1 261 ? -8.517 -9.046 2.408 1.00 96.06 261 LEU A O 1
ATOM 1912 N N . GLU A 1 262 ? -8.404 -9.509 0.211 1.00 94.94 262 GLU A N 1
ATOM 1913 C CA . GLU A 1 262 ? -9.525 -10.444 0.125 1.00 94.94 262 GLU A CA 1
ATOM 1914 C C . GLU A 1 262 ? -9.095 -11.661 -0.706 1.00 94.94 262 GLU A C 1
ATOM 1916 O O . GLU A 1 262 ? -8.538 -11.516 -1.795 1.00 94.94 262 GLU A O 1
ATOM 1921 N N . ASP A 1 263 ? -9.301 -12.875 -0.189 1.00 92.12 263 ASP A N 1
ATOM 1922 C CA . ASP A 1 263 ? -8.995 -14.135 -0.888 1.00 92.12 263 ASP A CA 1
ATOM 1923 C C . ASP A 1 263 ? -7.582 -14.201 -1.512 1.00 92.12 263 ASP A C 1
ATOM 1925 O O . ASP A 1 263 ? -7.372 -14.707 -2.615 1.00 92.12 263 ASP A O 1
ATOM 1929 N N . GLY A 1 264 ? -6.581 -13.670 -0.799 1.00 90.31 264 GLY A N 1
ATOM 1930 C CA . GLY A 1 264 ? -5.176 -13.701 -1.221 1.00 90.31 264 GLY A CA 1
ATOM 1931 C C . GLY A 1 264 ? -4.784 -12.655 -2.270 1.00 90.31 264 GLY A C 1
ATOM 1932 O O . GLY A 1 264 ? -3.671 -12.715 -2.795 1.00 90.31 264 GLY A O 1
ATOM 1933 N N . ARG A 1 265 ? -5.653 -11.681 -2.563 1.00 94.31 265 ARG A N 1
ATOM 1934 C CA . ARG A 1 265 ? -5.354 -10.540 -3.439 1.00 94.31 265 ARG A CA 1
ATOM 1935 C C . ARG A 1 265 ? -5.863 -9.235 -2.841 1.00 94.31 265 ARG A C 1
ATOM 1937 O O . ARG A 1 265 ? -6.856 -9.211 -2.129 1.00 94.31 265 ARG A O 1
ATOM 1944 N N . PHE A 1 266 ? -5.191 -8.134 -3.134 1.00 97.12 266 PHE A N 1
ATOM 1945 C CA . PHE A 1 266 ? -5.713 -6.817 -2.813 1.00 97.12 266 PHE A CA 1
ATOM 1946 C C . PHE A 1 266 ? -6.750 -6.407 -3.847 1.00 97.12 266 PHE A C 1
ATOM 1948 O O . PHE A 1 266 ? -6.468 -6.430 -5.044 1.00 97.12 266 PHE A O 1
ATOM 1955 N N . VAL A 1 267 ? -7.920 -6.002 -3.378 1.00 97.62 267 VAL A N 1
ATOM 1956 C CA . VAL A 1 267 ? -8.973 -5.387 -4.185 1.00 97.62 267 VAL A CA 1
ATOM 1957 C C . VAL A 1 267 ? -9.200 -3.955 -3.723 1.00 97.62 267 VAL A C 1
ATOM 1959 O O . VAL A 1 267 ? -8.771 -3.553 -2.638 1.00 97.62 267 VAL A O 1
ATOM 1962 N N . ASP A 1 268 ? -9.847 -3.159 -4.565 1.00 96.69 268 ASP A N 1
ATOM 1963 C CA . ASP A 1 268 ? -10.125 -1.768 -4.247 1.00 96.69 268 ASP A CA 1
ATOM 1964 C C . ASP A 1 268 ? -11.293 -1.639 -3.262 1.00 96.69 268 ASP A C 1
ATOM 1966 O O . ASP A 1 268 ? -12.462 -1.808 -3.606 1.00 96.69 268 ASP A O 1
ATOM 1970 N N . GLY A 1 269 ? -10.959 -1.316 -2.016 1.00 93.00 269 GLY A N 1
ATOM 1971 C CA . GLY A 1 269 ? -11.897 -1.080 -0.930 1.00 93.00 269 GLY A CA 1
ATOM 1972 C C . GLY A 1 269 ? -12.399 0.357 -0.837 1.00 93.00 269 GLY A C 1
ATOM 1973 O O . GLY A 1 269 ? -13.007 0.694 0.182 1.00 93.00 269 GLY A O 1
ATOM 1974 N N . ARG A 1 270 ? -12.168 1.210 -1.847 1.00 87.12 270 ARG A N 1
ATOM 1975 C CA . ARG A 1 270 ? -12.641 2.602 -1.862 1.00 87.12 270 ARG A CA 1
ATOM 1976 C C . ARG A 1 270 ? -14.077 2.758 -1.350 1.00 87.12 270 ARG A C 1
ATOM 1978 O O . ARG A 1 270 ? -14.949 1.946 -1.684 1.00 87.12 270 ARG A O 1
ATOM 1985 N N . PRO A 1 271 ? -14.381 3.814 -0.570 1.00 68.44 271 PRO A N 1
ATOM 1986 C CA . PRO A 1 271 ? -15.751 4.198 -0.256 1.00 68.44 271 PRO A CA 1
ATOM 1987 C C . PRO A 1 271 ? -16.564 4.397 -1.538 1.00 68.44 271 PRO A C 1
ATOM 1989 O O . PRO A 1 271 ? -16.418 5.406 -2.221 1.00 68.44 271 PRO A O 1
ATOM 1992 N N . THR A 1 272 ? -17.461 3.463 -1.871 1.00 64.38 272 THR A N 1
ATOM 1993 C CA . THR A 1 272 ? -18.478 3.742 -2.887 1.00 64.38 272 THR A CA 1
ATOM 1994 C C . THR A 1 272 ? -19.300 4.908 -2.360 1.00 64.38 272 THR A C 1
ATOM 1996 O O . THR A 1 272 ? -19.919 4.790 -1.296 1.00 64.38 272 THR A O 1
ATOM 1999 N N . THR A 1 273 ? -19.278 6.046 -3.056 1.00 50.59 273 THR A N 1
ATOM 2000 C CA . THR A 1 273 ? -20.111 7.194 -2.694 1.00 50.59 273 THR A CA 1
ATOM 2001 C C . THR A 1 273 ? -21.540 6.698 -2.476 1.00 50.59 273 THR A C 1
ATOM 2003 O O . THR A 1 273 ? -22.117 6.027 -3.334 1.00 50.59 273 THR A O 1
ATOM 2006 N N . ARG A 1 274 ? -22.116 6.960 -1.292 1.00 41.22 274 ARG A N 1
ATOM 2007 C CA . ARG A 1 274 ? -23.538 6.685 -1.054 1.00 41.22 274 ARG A CA 1
ATOM 2008 C C . ARG A 1 274 ? -24.303 7.408 -2.154 1.00 41.22 274 ARG A C 1
ATOM 2010 O O . ARG A 1 274 ? -24.320 8.637 -2.161 1.00 41.22 274 ARG A O 1
ATOM 2017 N N . SER A 1 275 ? -24.921 6.660 -3.068 1.00 34.28 275 SER A N 1
ATOM 2018 C CA . SER A 1 275 ? -25.842 7.220 -4.051 1.00 34.28 275 SER A CA 1
ATOM 2019 C C . SER A 1 275 ? -26.912 8.012 -3.303 1.00 34.28 275 SER A C 1
ATOM 2021 O O . SER A 1 275 ? -27.806 7.457 -2.661 1.00 34.28 275 SER A O 1
ATOM 2023 N N . ALA A 1 276 ? -26.796 9.334 -3.341 1.00 39.03 276 ALA A N 1
ATOM 2024 C CA . ALA A 1 276 ? -27.808 10.246 -2.854 1.00 39.03 276 ALA A CA 1
ATOM 2025 C C . ALA A 1 276 ? -28.899 10.376 -3.922 1.00 39.03 276 ALA A C 1
ATOM 2027 O O . ALA A 1 276 ? -29.036 11.423 -4.538 1.00 39.03 276 ALA A O 1
ATOM 2028 N N . THR A 1 277 ? -29.666 9.308 -4.158 1.00 34.44 277 THR A N 1
ATOM 2029 C CA . THR A 1 277 ? -30.952 9.367 -4.874 1.00 34.44 277 THR A CA 1
ATOM 2030 C C . THR A 1 277 ? -31.922 8.297 -4.356 1.00 34.44 277 THR A C 1
ATOM 2032 O O . THR A 1 277 ? -32.357 7.411 -5.079 1.00 34.44 277 THR A O 1
ATOM 2035 N N . ALA A 1 278 ? -32.339 8.406 -3.092 1.00 33.12 278 ALA A N 1
ATOM 2036 C CA . ALA A 1 278 ? -33.668 7.928 -2.706 1.00 33.12 278 ALA A CA 1
ATOM 2037 C C . ALA A 1 278 ? -34.674 9.032 -3.069 1.00 33.12 278 ALA A C 1
ATOM 2039 O O . ALA A 1 278 ? -35.088 9.832 -2.230 1.00 33.12 278 ALA A O 1
ATOM 2040 N N . GLY A 1 279 ? -34.968 9.132 -4.367 1.00 30.86 279 GLY A N 1
ATOM 2041 C CA . GLY A 1 279 ? -36.073 9.928 -4.880 1.00 30.86 279 GLY A CA 1
ATOM 2042 C C . GLY A 1 279 ? -37.381 9.262 -4.478 1.00 30.86 279 GLY A C 1
ATOM 2043 O O . GLY A 1 279 ? -37.594 8.082 -4.741 1.00 30.86 279 GLY A O 1
ATOM 2044 N N . ALA A 1 280 ? -38.215 10.024 -3.784 1.00 39.44 280 ALA A N 1
ATOM 2045 C CA . ALA A 1 280 ? -39.567 9.652 -3.433 1.00 39.44 280 ALA A CA 1
ATOM 2046 C C . ALA A 1 280 ? -40.378 9.303 -4.685 1.00 39.44 280 ALA A C 1
ATOM 2048 O O . ALA A 1 280 ? -40.543 10.156 -5.548 1.00 39.44 280 ALA A O 1
ATOM 2049 N N . ASP A 1 281 ? -40.959 8.108 -4.712 1.00 32.78 281 ASP A N 1
ATOM 2050 C CA . ASP A 1 281 ? -42.182 7.848 -5.459 1.00 32.78 281 ASP A CA 1
ATOM 2051 C C . ASP A 1 281 ? -43.132 7.059 -4.564 1.00 32.78 281 ASP A C 1
ATOM 2053 O O . ASP A 1 281 ? -42.968 5.870 -4.289 1.00 32.78 281 ASP A O 1
ATOM 2057 N N . GLY A 1 282 ? -44.128 7.780 -4.056 1.00 30.70 282 GLY A N 1
ATOM 2058 C CA . GLY A 1 282 ? -45.335 7.186 -3.520 1.00 30.70 282 GLY A CA 1
ATOM 2059 C C . GLY A 1 282 ? -46.313 6.918 -4.657 1.00 30.70 282 GLY A C 1
ATOM 2060 O O . GLY A 1 282 ? -46.683 7.831 -5.388 1.00 30.70 282 GLY A O 1
ATOM 2061 N N . ALA A 1 283 ? -46.806 5.688 -4.747 1.00 31.73 283 ALA A N 1
ATOM 2062 C CA . ALA A 1 283 ? -48.101 5.391 -5.342 1.00 31.73 283 ALA A CA 1
ATOM 2063 C C . ALA A 1 283 ? -48.670 4.140 -4.666 1.00 31.73 283 ALA A C 1
ATOM 2065 O O . ALA A 1 283 ? -48.010 3.110 -4.565 1.00 31.73 283 ALA A O 1
ATOM 2066 N N . GLY A 1 284 ? -49.881 4.285 -4.128 1.00 29.00 284 GLY A N 1
ATOM 2067 C CA . GLY A 1 284 ? -50.537 3.294 -3.289 1.00 29.00 284 GLY A CA 1
ATOM 2068 C C . GLY A 1 284 ? -51.015 2.042 -4.023 1.00 29.00 284 GLY A C 1
ATOM 2069 O O . GLY A 1 284 ? -51.265 2.040 -5.225 1.00 29.00 284 GLY A O 1
ATOM 2070 N N . GLY A 1 285 ? -51.219 0.991 -3.236 1.00 27.81 285 GLY A N 1
ATOM 2071 C CA . GLY A 1 285 ? -51.883 -0.244 -3.629 1.00 27.81 285 GLY A CA 1
ATOM 2072 C C . GLY A 1 285 ? -52.299 -0.998 -2.371 1.00 27.81 285 GLY A C 1
ATOM 2073 O O . GLY A 1 285 ? -51.519 -1.155 -1.443 1.00 27.81 285 GLY A O 1
ATOM 2074 N N . THR A 1 286 ? -53.572 -1.351 -2.316 1.00 29.34 286 THR A N 1
ATOM 2075 C CA . THR A 1 286 ? -54.369 -1.763 -1.158 1.00 29.34 286 THR A CA 1
ATOM 2076 C C . THR A 1 286 ? -54.032 -3.138 -0.573 1.00 29.34 286 THR A C 1
ATOM 2078 O O . THR A 1 286 ? -53.543 -4.023 -1.266 1.00 29.34 286 THR A O 1
ATOM 2081 N N . ALA A 1 287 ? -54.385 -3.296 0.706 1.00 32.38 287 ALA A N 1
ATOM 2082 C CA . ALA A 1 287 ? -54.272 -4.492 1.535 1.00 32.38 287 ALA A CA 1
ATOM 2083 C C . ALA A 1 287 ? -54.897 -5.770 0.941 1.00 32.38 287 ALA A C 1
ATOM 2085 O O . ALA A 1 287 ? -55.994 -5.727 0.384 1.00 32.38 287 ALA A O 1
ATOM 2086 N N . ALA A 1 288 ? -54.242 -6.905 1.194 1.00 29.73 288 ALA A N 1
ATOM 2087 C CA . ALA A 1 288 ? -54.867 -8.219 1.321 1.00 29.73 288 ALA A CA 1
ATOM 2088 C C . ALA A 1 288 ? -54.029 -9.094 2.274 1.00 29.73 288 ALA A C 1
ATOM 2090 O O . ALA A 1 288 ? -52.803 -9.011 2.298 1.00 29.73 288 ALA A O 1
ATOM 2091 N N . GLU A 1 289 ? -54.737 -9.851 3.104 1.00 29.70 289 GLU A N 1
ATOM 2092 C CA . GLU A 1 289 ? -54.302 -10.566 4.306 1.00 29.70 289 GLU A CA 1
ATOM 2093 C C . GLU A 1 289 ? -53.305 -11.721 4.075 1.00 29.70 289 GLU A C 1
ATOM 2095 O O . GLU A 1 289 ? -53.324 -12.401 3.052 1.00 29.70 289 GLU A O 1
ATOM 2100 N N . SER A 1 290 ? -52.476 -11.964 5.097 1.00 30.02 290 SER A N 1
ATOM 2101 C CA . SER A 1 290 ? -51.739 -13.213 5.371 1.00 30.02 290 SER A CA 1
ATOM 2102 C C . SER A 1 290 ? -52.729 -14.365 5.657 1.00 30.02 290 SER A C 1
ATOM 2104 O O . SER A 1 290 ? -53.834 -14.070 6.116 1.00 30.02 290 SER A O 1
ATOM 2106 N N . PRO A 1 291 ? -52.392 -15.660 5.457 1.00 39.53 291 PRO A N 1
ATOM 2107 C CA . PRO A 1 291 ? -51.336 -16.328 6.237 1.00 39.53 291 PRO A CA 1
ATOM 2108 C C . PRO A 1 291 ? -50.543 -17.394 5.451 1.00 39.53 291 PRO A C 1
ATOM 2110 O O . PRO A 1 291 ? -51.067 -17.983 4.519 1.00 39.53 291 PRO A O 1
ATOM 2113 N N . ASP A 1 292 ? -49.296 -17.670 5.834 1.00 29.16 292 ASP A N 1
ATOM 2114 C CA . ASP A 1 292 ? -48.855 -19.013 6.252 1.00 29.16 292 ASP A CA 1
ATOM 2115 C C . ASP A 1 292 ? -47.360 -18.980 6.597 1.00 29.16 292 ASP A C 1
ATOM 2117 O O . ASP A 1 292 ? -46.542 -18.360 5.919 1.00 29.16 292 ASP A O 1
ATOM 2121 N N . SER A 1 293 ? -47.029 -19.629 7.699 1.00 39.34 293 SER A N 1
ATOM 2122 C CA . SER A 1 293 ? -45.694 -19.801 8.250 1.00 39.34 293 SER A CA 1
ATOM 2123 C C . SER A 1 293 ? -45.102 -21.102 7.717 1.00 39.34 293 SER A C 1
ATOM 2125 O O . SER A 1 293 ? -45.622 -22.174 8.015 1.00 39.34 293 SER A O 1
ATOM 2127 N N . THR A 1 294 ? -44.003 -21.031 6.971 1.00 33.31 294 THR A N 1
ATOM 2128 C CA . THR A 1 294 ? -43.182 -22.206 6.648 1.00 33.31 294 THR A CA 1
ATOM 2129 C C . THR A 1 294 ? -41.710 -21.806 6.615 1.00 33.31 294 THR A C 1
ATOM 2131 O O . THR A 1 294 ? -41.314 -20.885 5.905 1.00 33.31 294 THR A O 1
ATOM 2134 N N . GLU A 1 295 ? -40.922 -22.469 7.457 1.00 36.16 295 GLU A N 1
ATOM 2135 C CA . GLU A 1 295 ? -39.468 -22.333 7.572 1.00 36.16 295 GLU A CA 1
ATOM 2136 C C . GLU A 1 295 ? -38.773 -22.696 6.243 1.00 36.16 295 GLU A C 1
ATOM 2138 O O . GLU A 1 295 ? -39.232 -23.611 5.551 1.00 36.16 295 GLU A O 1
ATOM 2143 N N . PRO A 1 296 ? -37.665 -22.036 5.858 1.00 35.28 296 PRO A N 1
ATOM 2144 C CA . PRO A 1 296 ? -36.916 -22.429 4.676 1.00 35.28 296 PRO A CA 1
ATOM 2145 C C . PRO A 1 296 ? -36.041 -23.647 5.000 1.00 35.28 296 PRO A C 1
ATOM 2147 O O . PRO A 1 296 ? -35.077 -23.556 5.753 1.00 35.28 296 PRO A O 1
ATOM 2150 N N . THR A 1 297 ? -36.371 -24.795 4.408 1.00 36.34 297 THR A N 1
ATOM 2151 C CA . THR A 1 297 ? -35.472 -25.952 4.331 1.00 36.34 297 THR A CA 1
ATOM 2152 C C . THR A 1 297 ? -34.264 -25.602 3.468 1.00 36.34 297 THR A C 1
ATOM 2154 O O . THR A 1 297 ? -34.429 -25.197 2.312 1.00 36.34 297 THR A O 1
ATOM 2157 N N . GLU A 1 298 ? -33.068 -25.777 4.025 1.00 36.25 298 GLU A N 1
ATOM 2158 C CA . GLU A 1 298 ? -31.787 -25.671 3.329 1.00 36.25 298 GLU A CA 1
ATOM 2159 C C . GLU A 1 298 ? -31.794 -26.563 2.081 1.00 36.25 298 GLU A C 1
ATOM 2161 O O . GLU A 1 298 ? -32.049 -27.766 2.146 1.00 36.25 298 GLU A O 1
ATOM 2166 N N . ARG A 1 299 ? -31.563 -25.956 0.917 1.00 34.94 299 ARG A N 1
ATOM 2167 C CA . ARG A 1 299 ? -31.389 -26.673 -0.344 1.00 34.94 299 ARG A CA 1
ATOM 2168 C C . ARG A 1 299 ? -29.890 -26.797 -0.573 1.00 34.94 299 ARG A C 1
ATOM 2170 O O . ARG A 1 299 ? -29.241 -25.794 -0.856 1.00 34.94 299 ARG A O 1
ATOM 2177 N N . GLU A 1 300 ? -29.359 -28.005 -0.412 1.00 44.44 300 GLU A N 1
ATOM 2178 C CA . GLU A 1 300 ? -27.955 -28.297 -0.708 1.00 44.44 300 GLU A CA 1
ATOM 2179 C C . GLU A 1 300 ? -27.624 -27.928 -2.170 1.00 44.44 300 GLU A C 1
ATOM 2181 O O . GLU A 1 300 ? -28.463 -28.135 -3.060 1.00 44.44 300 GLU A O 1
ATOM 2186 N N . PRO A 1 301 ? -26.441 -27.345 -2.436 1.00 43.28 301 PRO A N 1
ATOM 2187 C CA . PRO A 1 301 ? -26.027 -26.990 -3.786 1.00 43.28 301 PRO A CA 1
ATOM 2188 C C . PRO A 1 301 ? -25.776 -28.243 -4.637 1.00 43.28 301 PRO A C 1
ATOM 2190 O O . PRO A 1 301 ? -25.201 -29.227 -4.183 1.00 43.28 301 PRO A O 1
ATOM 2193 N N . ASP A 1 302 ? -26.206 -28.181 -5.895 1.00 49.66 302 ASP A N 1
ATOM 2194 C CA . ASP A 1 302 ? -26.036 -29.235 -6.896 1.00 49.66 302 ASP A CA 1
ATOM 2195 C C . ASP A 1 302 ? -24.560 -29.350 -7.319 1.00 49.66 302 ASP A C 1
ATOM 2197 O O . ASP A 1 302 ? -24.027 -28.504 -8.043 1.00 49.66 302 ASP A O 1
ATOM 2201 N N . THR A 1 303 ? -23.890 -30.399 -6.841 1.00 46.91 303 THR A N 1
ATOM 2202 C CA . THR A 1 303 ? -22.470 -30.689 -7.088 1.00 46.91 303 THR A CA 1
ATOM 2203 C C . THR A 1 303 ? -22.220 -31.531 -8.338 1.00 46.91 303 THR A C 1
ATOM 2205 O O . THR A 1 303 ? -21.080 -31.916 -8.579 1.00 46.91 303 THR A O 1
ATOM 2208 N N . SER A 1 304 ? -23.232 -31.771 -9.181 1.00 52.62 304 SER A N 1
ATOM 2209 C CA . SER A 1 304 ? -23.094 -32.588 -10.403 1.00 52.62 304 SER A CA 1
ATOM 2210 C C . SER A 1 304 ? -22.069 -32.062 -11.422 1.00 52.62 304 SER A C 1
ATOM 2212 O O . SER A 1 304 ? -21.705 -32.768 -12.357 1.00 52.62 304 SER A O 1
ATOM 2214 N N . HIS A 1 305 ? -21.571 -30.835 -11.241 1.00 52.66 305 HIS A N 1
ATOM 2215 C CA . HIS A 1 305 ? -20.511 -30.227 -12.046 1.00 52.66 305 HIS A CA 1
ATOM 2216 C C . HIS A 1 305 ? -19.084 -30.533 -11.544 1.00 52.66 305 HIS A C 1
ATOM 2218 O O . HIS A 1 305 ? -18.120 -30.140 -12.198 1.00 52.66 305 HIS A O 1
ATOM 2224 N N . LEU A 1 306 ? -18.929 -31.209 -10.397 1.00 45.91 306 LEU A N 1
ATOM 2225 C CA . LEU A 1 306 ? -17.626 -31.573 -9.819 1.00 45.91 306 LEU A CA 1
ATOM 2226 C C . LEU A 1 306 ? -17.131 -32.963 -10.253 1.00 45.91 306 LEU A C 1
ATOM 2228 O O . LEU A 1 306 ? -15.975 -33.294 -10.001 1.00 45.91 306 LEU A O 1
ATOM 2232 N N . ASP A 1 307 ? -17.963 -33.749 -10.940 1.00 49.47 307 ASP A N 1
ATOM 2233 C CA . ASP A 1 307 ? -17.629 -35.122 -11.347 1.00 49.47 307 ASP A CA 1
ATOM 2234 C C . ASP A 1 307 ? -16.656 -35.203 -12.549 1.00 49.47 307 ASP A C 1
ATOM 2236 O O . ASP A 1 307 ? -16.158 -36.286 -12.855 1.00 49.47 307 ASP A O 1
ATOM 2240 N N . ASP A 1 308 ? -16.325 -34.072 -13.192 1.00 47.00 308 ASP A N 1
ATOM 2241 C CA . ASP A 1 308 ? -15.436 -33.997 -14.370 1.00 47.00 308 ASP A CA 1
ATOM 2242 C C . ASP A 1 308 ? -14.078 -33.299 -14.105 1.00 47.00 308 ASP A C 1
ATOM 2244 O O . ASP A 1 308 ? -13.355 -32.948 -15.043 1.00 47.00 308 ASP A O 1
ATOM 2248 N N . VAL A 1 309 ? -13.682 -33.095 -12.842 1.00 43.91 309 VAL A N 1
ATOM 2249 C CA . VAL A 1 309 ? -12.357 -32.529 -12.522 1.00 43.91 309 VAL A CA 1
ATOM 2250 C C . VAL A 1 309 ? -11.302 -33.637 -12.492 1.00 43.91 309 VAL A C 1
ATOM 2252 O O . VAL A 1 309 ? -11.299 -34.502 -11.618 1.00 43.91 309 VAL A O 1
ATOM 2255 N N . ASP A 1 310 ? -10.381 -33.596 -13.456 1.00 38.41 310 ASP A N 1
ATOM 2256 C CA . ASP A 1 310 ? -9.236 -34.505 -13.553 1.00 38.41 310 ASP A CA 1
ATOM 2257 C C . ASP A 1 310 ? -8.390 -34.479 -12.252 1.00 38.41 310 ASP A C 1
ATOM 2259 O O . ASP A 1 310 ? -7.864 -33.421 -11.882 1.00 38.41 310 ASP A O 1
ATOM 2263 N N . PRO A 1 311 ? -8.197 -35.624 -11.563 1.00 44.28 311 PRO A N 1
ATOM 2264 C CA . PRO A 1 311 ? -7.436 -35.701 -10.313 1.00 44.28 311 PRO A CA 1
ATOM 2265 C C . PRO A 1 311 ? -5.923 -35.449 -10.475 1.00 44.28 311 PRO A C 1
ATOM 2267 O O . PRO A 1 311 ? -5.189 -35.489 -9.488 1.00 44.28 311 PRO A O 1
ATOM 2270 N N . SER A 1 312 ? -5.427 -35.181 -11.688 1.00 41.53 312 SER A N 1
ATOM 2271 C CA . SER A 1 312 ? -4.040 -34.767 -11.945 1.00 41.53 312 SER A CA 1
ATOM 2272 C C . SER A 1 312 ? -3.801 -33.252 -11.871 1.00 41.53 312 SER A C 1
ATOM 2274 O O . SER A 1 312 ? -2.651 -32.812 -11.946 1.00 41.53 312 SER A O 1
ATOM 2276 N N . CYS A 1 313 ? -4.840 -32.438 -11.654 1.00 36.81 313 CYS A N 1
ATOM 2277 C CA . CYS A 1 313 ? -4.669 -31.012 -11.394 1.00 36.81 313 CYS A CA 1
ATOM 2278 C C . CYS A 1 313 ? -4.268 -30.804 -9.923 1.00 36.81 313 CYS A C 1
ATOM 2280 O O . CYS A 1 313 ? -5.067 -31.007 -9.011 1.00 36.81 313 CYS A O 1
ATOM 2282 N N . GLY A 1 314 ? -3.013 -30.412 -9.680 1.00 38.44 314 GLY A N 1
ATOM 2283 C CA . GLY A 1 314 ? -2.379 -30.279 -8.356 1.00 38.44 314 GLY A CA 1
ATOM 2284 C C . GLY A 1 314 ? -2.954 -29.208 -7.413 1.00 38.44 314 GLY A C 1
ATOM 2285 O O . GLY A 1 314 ? -2.224 -28.676 -6.583 1.00 38.44 314 GLY A O 1
ATOM 2286 N N . CYS A 1 315 ? -4.239 -28.877 -7.524 1.00 37.50 315 CYS A N 1
ATOM 2287 C CA . CYS A 1 315 ? -4.919 -27.845 -6.744 1.00 37.50 315 CYS A CA 1
ATOM 2288 C C . CYS A 1 315 ? -5.569 -28.374 -5.451 1.00 37.50 315 CYS A C 1
ATOM 2290 O O . CYS A 1 315 ? -5.929 -27.572 -4.596 1.00 37.50 315 CYS A O 1
ATOM 2292 N N . VAL A 1 316 ? -5.684 -29.695 -5.261 1.00 36.81 316 VAL A N 1
ATOM 2293 C CA . VAL A 1 316 ? -6.351 -30.282 -4.075 1.00 36.81 316 VAL A CA 1
ATOM 2294 C C . VAL A 1 316 ? -5.380 -30.516 -2.902 1.00 36.81 316 VAL A C 1
ATOM 2296 O O . VAL A 1 316 ? -5.751 -30.359 -1.743 1.00 36.81 316 VAL A O 1
ATOM 2299 N N . GLY A 1 317 ? -4.097 -30.783 -3.176 1.00 33.91 317 GLY A N 1
ATOM 2300 C CA . GLY A 1 317 ? -3.127 -31.200 -2.148 1.00 33.91 317 GLY A CA 1
ATOM 2301 C C . GLY A 1 317 ? -2.652 -30.115 -1.169 1.00 33.91 317 GLY A C 1
ATOM 2302 O O . GLY A 1 317 ? -2.031 -30.443 -0.163 1.00 33.91 317 GLY A O 1
ATOM 2303 N N . VAL A 1 318 ? -2.926 -28.833 -1.434 1.00 38.84 318 VAL A N 1
ATOM 2304 C CA . VAL A 1 318 ? -2.549 -27.723 -0.530 1.00 38.84 318 VAL A CA 1
ATOM 2305 C C . VAL A 1 318 ? -3.689 -27.370 0.434 1.00 38.84 318 VAL A C 1
ATOM 2307 O O . VAL A 1 318 ? -3.436 -26.964 1.568 1.00 38.84 318 VAL A O 1
ATOM 2310 N N . TRP A 1 319 ? -4.942 -27.581 0.022 1.00 36.12 319 TRP A N 1
ATOM 2311 C CA . TRP A 1 319 ? -6.121 -27.228 0.817 1.00 36.12 319 TRP A CA 1
ATOM 2312 C C . TRP A 1 319 ? -6.440 -28.252 1.913 1.00 36.12 319 TRP A C 1
ATOM 2314 O O . TRP A 1 319 ? -6.802 -27.846 3.018 1.00 36.12 319 TRP A O 1
ATOM 2324 N N . GLU A 1 320 ? -6.223 -29.552 1.678 1.00 35.53 320 GLU A N 1
ATOM 2325 C CA . GLU A 1 320 ? -6.403 -30.567 2.731 1.00 35.53 320 GLU A CA 1
ATOM 2326 C C . GLU A 1 320 ? -5.415 -30.359 3.891 1.00 35.53 320 GLU A C 1
ATOM 2328 O O . GLU A 1 320 ? -5.817 -30.388 5.052 1.00 35.53 320 GLU A O 1
ATOM 2333 N N . HIS A 1 321 ? -4.157 -30.001 3.609 1.00 36.03 321 HIS A N 1
ATOM 2334 C CA . HIS A 1 321 ? -3.146 -29.843 4.660 1.00 36.03 321 HIS A CA 1
ATOM 2335 C C . HIS A 1 321 ? -3.359 -28.599 5.547 1.00 36.03 321 HIS A C 1
ATOM 2337 O O . HIS A 1 321 ? -3.045 -28.626 6.736 1.00 36.03 321 HIS A O 1
ATOM 2343 N N . LEU A 1 322 ? -3.921 -27.513 5.001 1.00 37.50 322 LEU A N 1
ATOM 2344 C CA . LEU A 1 322 ? -4.248 -26.302 5.769 1.00 37.50 322 LEU A CA 1
ATOM 2345 C C . LEU A 1 322 ? -5.582 -26.426 6.524 1.00 37.50 322 LEU A C 1
ATOM 2347 O O . LEU A 1 322 ? -5.721 -25.869 7.615 1.00 37.50 322 LEU A O 1
ATOM 2351 N N . SER A 1 323 ? -6.541 -27.199 6.001 1.00 36.06 323 SER A N 1
ATOM 2352 C CA . SER A 1 323 ? -7.784 -27.521 6.713 1.00 36.06 323 SER A CA 1
ATOM 2353 C C . SER A 1 323 ? -7.533 -28.461 7.899 1.00 36.06 323 SER A C 1
ATOM 2355 O O . SER A 1 323 ? -8.055 -28.228 8.989 1.00 36.06 323 SER A O 1
ATOM 2357 N N . GLU A 1 324 ? -6.677 -29.476 7.738 1.00 38.09 324 GLU A N 1
ATOM 2358 C CA . GLU A 1 324 ? -6.304 -30.407 8.815 1.00 38.09 324 GLU A CA 1
ATOM 2359 C C . GLU A 1 324 ? -5.579 -29.704 9.979 1.00 38.09 324 GLU A C 1
ATOM 2361 O O . GLU A 1 324 ? -5.786 -30.048 11.146 1.00 38.09 324 GLU A O 1
ATOM 2366 N N . GLN A 1 325 ? -4.789 -28.661 9.695 1.00 41.28 325 GLN A N 1
ATOM 2367 C CA . GLN A 1 325 ? -4.119 -27.857 10.727 1.00 41.28 325 GLN A CA 1
ATOM 2368 C C . GLN A 1 325 ? -5.077 -26.932 11.501 1.00 41.28 325 GLN A C 1
ATOM 2370 O O . GLN A 1 325 ? -4.833 -26.656 12.680 1.00 41.28 325 GLN A O 1
ATOM 2375 N N . ARG A 1 326 ? -6.208 -26.520 10.904 1.00 43.22 326 ARG A N 1
ATOM 2376 C CA . ARG A 1 326 ? -7.289 -25.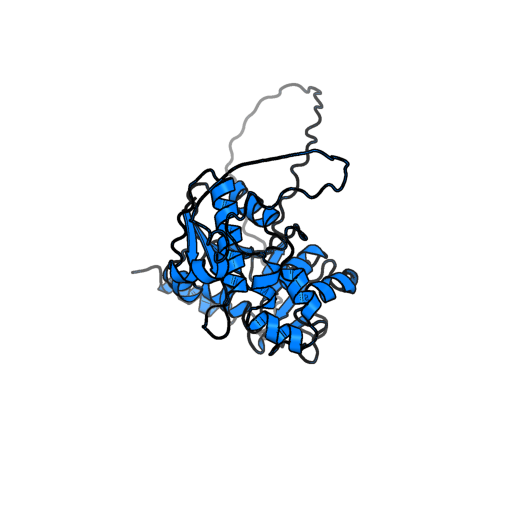803 11.612 1.00 43.22 326 ARG A CA 1
ATOM 2377 C C . ARG A 1 326 ? -8.115 -26.727 12.511 1.00 43.22 326 ARG A C 1
ATOM 2379 O O . ARG A 1 326 ? -8.541 -26.309 13.581 1.00 43.22 326 ARG A O 1
ATOM 2386 N N . SER A 1 327 ? -8.305 -27.992 12.133 1.00 41.28 327 SER A N 1
ATOM 2387 C CA . SER A 1 327 ? -9.039 -28.959 12.967 1.00 41.28 327 SER A CA 1
ATOM 2388 C C . SER A 1 327 ? -8.231 -29.465 14.169 1.00 41.28 327 SER A C 1
ATOM 2390 O O . SER A 1 327 ? -8.814 -29.805 15.194 1.00 41.28 327 SER A O 1
ATOM 2392 N N . ALA A 1 328 ? -6.897 -29.498 14.076 1.00 41.47 328 ALA A N 1
ATOM 2393 C CA . ALA A 1 328 ? -6.027 -29.983 15.154 1.00 41.47 328 ALA A CA 1
ATOM 2394 C C . ALA A 1 328 ? -5.677 -28.926 16.223 1.00 41.47 328 ALA A C 1
ATOM 2396 O O . ALA A 1 328 ? -5.183 -29.283 17.292 1.00 41.47 328 ALA A O 1
ATOM 2397 N N . SER A 1 329 ? -5.917 -27.640 15.951 1.00 40.56 329 SER A N 1
ATOM 2398 C CA . SER A 1 329 ? -5.622 -26.517 16.859 1.00 40.56 329 SER A CA 1
ATOM 2399 C C . SER A 1 329 ? -6.844 -26.007 17.637 1.00 40.56 329 SER A C 1
ATOM 2401 O O . SER A 1 329 ? -6.682 -25.213 18.557 1.00 40.56 329 SER A O 1
ATOM 2403 N N . GLY A 1 330 ? -8.047 -26.505 17.327 1.00 37.69 330 GLY A N 1
ATOM 2404 C CA . GLY A 1 330 ? -9.296 -26.168 18.022 1.00 37.69 330 GLY A CA 1
ATOM 2405 C C . GLY A 1 330 ? -9.623 -27.019 19.255 1.00 37.69 330 GLY A C 1
ATOM 2406 O O . GLY A 1 330 ? -10.707 -26.866 19.809 1.00 37.69 330 GLY A O 1
ATOM 2407 N N . ASP A 1 331 ? -8.728 -27.913 19.683 1.00 38.38 331 ASP A N 1
ATOM 2408 C CA . ASP A 1 331 ? -8.940 -28.756 20.866 1.00 38.38 331 ASP A CA 1
ATOM 2409 C C . ASP A 1 331 ? -7.678 -28.767 21.747 1.00 38.38 331 ASP A C 1
ATOM 2411 O O . ASP A 1 331 ? -6.877 -29.708 21.716 1.00 38.38 331 ASP A O 1
ATOM 2415 N N . ARG A 1 332 ? -7.462 -27.660 22.478 1.00 33.72 332 ARG A N 1
ATOM 2416 C CA . ARG A 1 332 ? -6.668 -27.572 23.719 1.00 33.72 332 ARG A CA 1
ATOM 2417 C C . ARG A 1 332 ? -6.826 -26.235 24.433 1.00 33.72 332 ARG A C 1
ATOM 2419 O O . ARG A 1 332 ? -6.675 -25.193 23.768 1.00 33.72 332 ARG A O 1
#